Protein AF-0000000074147646 (afdb_homodimer)

Secondary structure (DSSP, 8-state):
------EEEEE-GGG-----HHHHHHHHHTTS-S-HHHHHH-TTPPPPS-EEEEETTTTEEEEE-----SS-HHHHH-TTS-EEE-TTT--EEE-TTT-----HHHHH-TT---EE-SSSSSEE---TTTTTSS-HHHHT-TT--EEEEE-/------EEEEE-GGG-----HHHHHHHHHTTS-S-HHHHHH-TTPPPPS-EEEEETTTTEEEEE-----SS-HHHHH-TTS-EEE-TTT--EEE-TTT-----HHHHH-TT---EE-SSSSSEE---TTTTTSS-HHHHT-TT--EEEEE-

Foldseek 3Di:
DPQAWAKFKDFQQVQDQQPCVLFLQQLCLPQPDVDSVCSVPPPQTWGRLKDWDADPPPSTIIIAFDGLDPDQVLCVQQPQNQWDADRNHRFTGGNLVSFPLPCSSCVVDPRSSWDQIPNGSGIGGDRCSVVPPGRRSCVPPPRNRMDMDTD/DPQAWAKFKDFAQVQDQQPCVLFLQQLCLPQPDVDSVCSVVPPQTWGRLKDWDADPPPSTIIIAFDGLDPDQVLCVQQPQNQWDADRNHRFTGGNLVSFPLPCSSCVVDPRSSWDQIPNGSGIGGDRCSVVPPGRRSCVPPPRNRMDMDTD

Nearest PDB structures (foldseek):
  8c0z-assembly1_F  TM=8.843E-01  e=2.163E-11  Aromatoleum aromaticum
  6x1o-assembly1_D  TM=8.591E-01  e=3.175E-11  Pyrococcus furiosus COM1
  2ivf-assembly1_B  TM=7.351E-01  e=1.301E-08  Aromatoleum aromaticum EbN1
  5ch7-assembly2_D  TM=7.027E-01  e=4.686E-07  Azospira oryzae PS
  3egw-assembly1_B  TM=7.237E-01  e=9.487E-06  Escherichia coli K-12

Sequence (302 aa):
MLVKTKKRIYPKEEVCIGCHLCEIYCVLAHSGTRDLIKAFKKKDRPSPRVIVEEKEGVHVTFALQCRHCDDPLCIKACITGAMHRDENTGAILCDEEKCVGCWSCILVCPYGAIRRGENKKVASKCDLCIEKGDPICVQNCPNSALELVEVMLVKTKKRIYPKEEVCIGCHLCEIYCVLAHSGTRDLIKAFKKKDRPSPRVIVEEKEGVHVTFALQCRHCDDPLCIKACITGAMHRDENTGAILCDEEKCVGCWSCILVCPYGAIRRGENKKVASKCDLCIEKGDPICVQNCPNSALELVEV

InterPro domains:
  IPR017896 4Fe-4S ferredoxin-type, iron-sulphur binding domain [PF13247] (61-149)
  IPR017896 4Fe-4S ferredoxin-type, iron-sulphur binding domain [PS51379] (90-119)
  IPR017900 4Fe-4S ferredoxin, iron-sulphur binding, conserved site [PS00198] (99-110)
  IPR050954 Electron transfer iron-sulfur cluster-binding protein [PTHR43177] (7-148)

pLDDT: mean 93.33, std 9.6, range [33.03, 98.81]

Organism: Dictyoglomus thermophilum (strain ATCC 35947 / DSM 3960 / H-6-12) (NCBI:txid309799)

Solvent-accessible surface area (backbone atoms only — not comparable to full-atom values): 16694 Å² total; per-residue (Å²): 124,87,76,46,73,26,60,32,67,46,60,38,46,89,47,34,76,62,34,47,49,40,26,53,35,34,18,23,74,63,48,86,47,91,44,63,59,60,25,58,51,36,91,82,44,49,66,49,32,36,44,68,44,71,47,84,94,63,66,44,18,35,63,45,46,45,62,51,55,93,79,46,51,32,39,74,53,30,88,67,55,19,34,40,66,40,83,72,47,49,40,41,40,70,40,68,89,49,38,78,51,80,55,50,37,40,71,54,34,92,78,63,30,45,40,78,33,81,89,42,76,24,74,35,50,38,52,60,42,69,90,69,56,70,36,54,31,42,75,62,34,91,62,58,24,39,39,82,39,80,97,123,85,78,47,72,26,58,34,66,46,59,37,44,90,47,33,77,64,34,47,51,42,25,53,36,34,17,24,72,63,47,85,47,91,44,62,58,60,24,60,52,37,91,83,43,49,65,49,34,36,43,68,45,70,46,84,94,62,66,43,18,36,63,46,45,43,62,50,56,94,79,47,51,32,39,74,52,30,89,66,55,20,34,40,66,38,82,72,46,47,40,42,40,71,41,68,89,49,38,77,50,80,56,48,36,41,74,54,34,92,76,63,31,45,39,79,32,81,88,42,76,24,74,34,50,38,50,59,41,68,90,68,56,69,37,52,32,43,75,63,34,92,62,60,25,40,38,83,40,79,98

Structure (mmCIF, N/CA/C/O backbone):
data_AF-0000000074147646-model_v1
#
loop_
_entity.id
_entity.type
_entity.pdbx_description
1 polymer 'Iron-sulfur cluster-binding protein'
#
loop_
_atom_site.group_PDB
_atom_site.id
_atom_site.type_symbol
_atom_site.label_atom_id
_atom_site.label_alt_id
_atom_site.label_comp_id
_atom_site.label_asym_id
_atom_site.label_entity_id
_atom_site.label_seq_id
_atom_site.pdbx_PDB_ins_code
_atom_site.Cartn_x
_atom_site.Cartn_y
_atom_site.Cartn_z
_atom_site.occupancy
_atom_site.B_iso_or_equiv
_atom_site.auth_seq_id
_atom_site.auth_comp_id
_atom_site.auth_asym_id
_atom_site.auth_atom_id
_atom_site.pdbx_PDB_model_num
ATOM 1 N N . MET A 1 1 ? 2.312 -29.453 -32.156 1 33.19 1 MET A N 1
ATOM 2 C CA . MET A 1 1 ? 1.532 -29.094 -30.969 1 33.19 1 MET A CA 1
ATOM 3 C C . MET A 1 1 ? 1.451 -27.578 -30.812 1 33.19 1 MET A C 1
ATOM 5 O O . MET A 1 1 ? 2.477 -26.906 -30.781 1 33.19 1 MET A O 1
ATOM 9 N N . LEU A 1 2 ? 0.546 -26.969 -31.422 1 40.66 2 LEU A N 1
ATOM 10 C CA . LEU A 1 2 ? 0.426 -25.531 -31.594 1 40.66 2 LEU A CA 1
ATOM 11 C C . LEU A 1 2 ? 0.834 -24.797 -30.328 1 40.66 2 LEU A C 1
ATOM 13 O O . LEU A 1 2 ? 0.236 -25 -29.266 1 40.66 2 LEU A O 1
ATOM 17 N N . VAL A 1 3 ? 2.043 -24.75 -30 1 48.47 3 VAL A N 1
ATOM 18 C CA . VAL A 1 3 ? 2.697 -24.203 -28.812 1 48.47 3 VAL A CA 1
ATOM 19 C C . VAL A 1 3 ? 2.039 -22.891 -28.422 1 48.47 3 VAL A C 1
ATOM 21 O O . VAL A 1 3 ? 2.1 -21.906 -29.156 1 48.47 3 VAL A O 1
ATOM 24 N N . LYS A 1 4 ? 0.729 -22.875 -27.703 1 60.62 4 LYS A N 1
ATOM 25 C CA . LYS A 1 4 ? -0.097 -21.75 -27.25 1 60.62 4 LYS A CA 1
ATOM 26 C C . LYS A 1 4 ? 0.756 -20.672 -26.609 1 60.62 4 LYS A C 1
ATOM 28 O O . LYS A 1 4 ? 1.853 -20.938 -26.109 1 60.62 4 LYS A O 1
ATOM 33 N N . THR A 1 5 ? 0.673 -19.469 -27 1 79.25 5 THR A N 1
ATOM 34 C CA . THR A 1 5 ? 1.399 -18.234 -26.734 1 79.25 5 THR A CA 1
ATOM 35 C C . THR A 1 5 ? 1.599 -18.047 -25.234 1 79.25 5 THR A C 1
ATOM 37 O O . THR A 1 5 ? 0.63 -18.031 -24.469 1 79.25 5 THR A O 1
ATOM 40 N N . LYS A 1 6 ? 2.918 -18.281 -24.75 1 89.88 6 LYS A N 1
ATOM 41 C CA . LYS A 1 6 ? 3.318 -18.062 -23.359 1 89.88 6 LYS A CA 1
ATOM 42 C C . LYS A 1 6 ? 3.227 -16.578 -23 1 89.88 6 LYS A C 1
ATOM 44 O O . LYS A 1 6 ? 3.578 -15.711 -23.797 1 89.88 6 LYS A O 1
ATOM 49 N N . LYS A 1 7 ? 2.619 -16.359 -21.828 1 94.06 7 LYS A N 1
ATOM 50 C CA . LYS A 1 7 ? 2.473 -14.984 -21.359 1 94.06 7 LYS A CA 1
ATOM 51 C C . LYS A 1 7 ? 3.252 -14.758 -20.062 1 94.06 7 LYS A C 1
ATOM 53 O O . LYS A 1 7 ? 3.514 -15.711 -19.328 1 94.06 7 LYS A O 1
ATOM 58 N N . ARG A 1 8 ? 3.682 -13.531 -19.906 1 95.81 8 ARG A N 1
ATOM 59 C CA . ARG A 1 8 ? 4.359 -13.086 -18.688 1 95.81 8 ARG A CA 1
ATOM 60 C C . ARG A 1 8 ? 3.9 -11.688 -18.281 1 95.81 8 ARG A C 1
ATOM 62 O O . ARG A 1 8 ? 3.484 -10.898 -19.141 1 95.81 8 ARG A O 1
ATOM 69 N N . ILE A 1 9 ? 3.875 -11.516 -16.969 1 97.62 9 ILE A N 1
ATOM 70 C CA . ILE A 1 9 ? 3.609 -10.164 -16.484 1 97.62 9 ILE A CA 1
ATOM 71 C C . ILE A 1 9 ? 4.918 -9.383 -16.391 1 97.62 9 ILE A C 1
ATOM 73 O O . ILE A 1 9 ? 5.867 -9.836 -15.734 1 97.62 9 ILE A O 1
ATOM 77 N N . TYR A 1 10 ? 4.938 -8.312 -17.031 1 97.56 10 TYR A N 1
ATOM 78 C CA . TYR A 1 10 ? 6.094 -7.422 -16.969 1 97.56 10 TYR A CA 1
ATOM 79 C C . TYR A 1 10 ? 5.824 -6.246 -16.031 1 97.56 10 TYR A C 1
ATOM 81 O O . TYR A 1 10 ? 4.887 -5.477 -16.25 1 97.56 10 TYR A O 1
ATOM 89 N N . PRO A 1 11 ? 6.609 -6.125 -14.961 1 97.88 11 PRO A N 1
ATOM 90 C CA . PRO A 1 11 ? 6.473 -4.961 -14.078 1 97.88 11 PRO A CA 1
ATOM 91 C C . PRO A 1 11 ? 7.16 -3.717 -14.633 1 97.88 11 PRO A C 1
ATOM 93 O O . PRO A 1 11 ? 8.312 -3.789 -15.07 1 97.88 11 PRO A O 1
ATOM 96 N N . LYS A 1 12 ? 6.461 -2.643 -14.68 1 97.81 12 LYS A N 1
ATOM 97 C CA . LYS A 1 12 ? 7.004 -1.344 -15.07 1 97.81 12 LYS A CA 1
ATOM 98 C C . LYS A 1 12 ? 7.336 -0.498 -13.844 1 97.81 12 LYS A C 1
ATOM 100 O O . LYS A 1 12 ? 6.477 0.214 -13.32 1 97.81 12 LYS A O 1
ATOM 105 N N . GLU A 1 13 ? 8.578 -0.588 -13.477 1 96.06 13 GLU A N 1
ATOM 106 C CA . GLU A 1 13 ? 9 0.094 -12.25 1 96.06 13 GLU A CA 1
ATOM 107 C C . GLU A 1 13 ? 8.867 1.608 -12.391 1 96.06 13 GLU A C 1
ATOM 109 O O . GLU A 1 13 ? 8.641 2.311 -11.406 1 96.06 13 GLU A O 1
ATOM 114 N N . GLU A 1 14 ? 8.922 2.139 -13.602 1 95.69 14 GLU A N 1
ATOM 115 C CA . GLU A 1 14 ? 8.938 3.58 -13.836 1 95.69 14 GLU A CA 1
ATOM 116 C C . GLU A 1 14 ? 7.602 4.215 -13.461 1 95.69 14 GLU A C 1
ATOM 118 O O . GLU A 1 14 ? 7.535 5.414 -13.18 1 95.69 14 GLU A O 1
ATOM 123 N N . VAL A 1 15 ? 6.551 3.418 -13.477 1 96.94 15 VAL A N 1
ATOM 124 C CA . VAL A 1 15 ? 5.246 4.004 -13.188 1 96.94 15 VAL A CA 1
ATOM 125 C C . VAL A 1 15 ? 4.648 3.352 -11.945 1 96.94 15 VAL A C 1
ATOM 127 O O . VAL A 1 15 ? 3.521 3.664 -11.555 1 96.94 15 VAL A O 1
ATOM 130 N N . CYS A 1 16 ? 5.355 2.465 -11.273 1 97.19 16 CYS A N 1
ATOM 131 C CA . CYS A 1 16 ? 4.902 1.853 -10.031 1 97.19 16 CYS A CA 1
ATOM 132 C C . CYS A 1 16 ? 5.051 2.816 -8.859 1 97.19 16 CYS A C 1
ATOM 134 O O . CYS A 1 16 ? 6.125 3.387 -8.656 1 97.19 16 CYS A O 1
ATOM 136 N N . ILE A 1 17 ? 3.943 2.928 -8.094 1 95.12 17 ILE A N 1
ATOM 137 C CA . ILE A 1 17 ? 4.016 3.857 -6.969 1 95.12 17 ILE A CA 1
ATOM 138 C C . ILE A 1 17 ? 3.904 3.088 -5.656 1 95.12 17 ILE A C 1
ATOM 140 O O . ILE A 1 17 ? 3.576 3.666 -4.617 1 95.12 17 ILE A O 1
ATOM 144 N N . GLY A 1 18 ? 3.996 1.868 -5.676 1 95.19 18 GLY A N 1
ATOM 145 C CA . GLY A 1 18 ? 4.105 1.053 -4.477 1 95.19 18 GLY A CA 1
ATOM 146 C C . GLY A 1 18 ? 2.85 1.066 -3.629 1 95.19 18 GLY A C 1
ATOM 147 O O . GLY A 1 18 ? 2.922 1.009 -2.4 1 95.19 18 GLY A O 1
ATOM 148 N N . CYS A 1 19 ? 1.679 1.068 -4.211 1 95.5 19 CYS A N 1
ATOM 149 C CA . CYS A 1 19 ? 0.437 1.227 -3.461 1 95.5 19 CYS A CA 1
ATOM 150 C C . CYS A 1 19 ? -0.068 -0.117 -2.951 1 95.5 19 CYS A C 1
ATOM 152 O O . CYS A 1 19 ? -1.022 -0.172 -2.174 1 95.5 19 CYS A O 1
ATOM 154 N N . HIS A 1 20 ? 0.404 -1.233 -3.434 1 96.56 20 HIS A N 1
ATOM 155 C CA . HIS A 1 20 ? 0.143 -2.578 -2.93 1 96.56 20 HIS A CA 1
ATOM 156 C C . HIS A 1 20 ? -1.232 -3.072 -3.365 1 96.56 20 HIS A C 1
ATOM 158 O O . HIS A 1 20 ? -1.676 -4.141 -2.938 1 96.56 20 HIS A O 1
ATOM 164 N N . LEU A 1 21 ? -1.883 -2.338 -4.219 1 97.19 21 LEU A N 1
ATOM 165 C CA . LEU A 1 21 ? -3.188 -2.785 -4.695 1 97.19 21 LEU A CA 1
ATOM 166 C C . LEU A 1 21 ? -3.062 -4.094 -5.473 1 97.19 21 LEU A C 1
ATOM 168 O O . LEU A 1 21 ? -3.953 -4.941 -5.41 1 97.19 21 LEU A O 1
ATOM 172 N N . CYS A 1 22 ? -1.974 -4.199 -6.129 1 98.06 22 CYS A N 1
ATOM 173 C CA . CYS A 1 22 ? -1.787 -5.441 -6.875 1 98.06 22 CYS A CA 1
ATOM 174 C C . CYS A 1 22 ? -1.828 -6.648 -5.945 1 98.06 22 CYS A C 1
ATOM 176 O O . CYS A 1 22 ? -2.359 -7.699 -6.309 1 98.06 22 CYS A O 1
ATOM 178 N N . GLU A 1 23 ? -1.284 -6.543 -4.773 1 97.25 23 GLU A N 1
ATOM 179 C CA . GLU A 1 23 ? -1.351 -7.613 -3.783 1 97.25 23 GLU A CA 1
ATOM 180 C C . GLU A 1 23 ? -2.789 -7.871 -3.346 1 97.25 23 GLU A C 1
ATOM 182 O O . GLU A 1 23 ? -3.215 -9.023 -3.236 1 97.25 23 GLU A O 1
ATOM 187 N N . ILE A 1 24 ? -3.479 -6.824 -3.143 1 96.75 24 ILE A N 1
ATOM 188 C CA . ILE A 1 24 ? -4.848 -6.914 -2.65 1 96.75 24 ILE A CA 1
ATOM 189 C C . ILE A 1 24 ? -5.734 -7.559 -3.711 1 96.75 24 ILE A C 1
ATOM 191 O O . ILE A 1 24 ? -6.531 -8.453 -3.404 1 96.75 24 ILE A O 1
ATOM 195 N N . TYR A 1 25 ? -5.555 -7.184 -4.93 1 97.38 25 TYR A N 1
ATOM 196 C CA . TYR A 1 25 ? -6.355 -7.75 -6.008 1 97.38 25 TYR A CA 1
ATOM 197 C C . TYR A 1 25 ? -5.98 -9.203 -6.266 1 97.38 25 TYR A C 1
ATOM 199 O O . TYR A 1 25 ? -6.82 -10.008 -6.68 1 97.38 25 TYR A O 1
ATOM 207 N N . CYS A 1 26 ? -4.734 -9.516 -6 1 97.25 26 CYS A N 1
ATOM 208 C CA . CYS A 1 26 ? -4.344 -10.914 -6.086 1 97.25 26 CYS A CA 1
ATOM 209 C C . CYS A 1 26 ? -5.07 -11.75 -5.043 1 97.25 26 CYS A C 1
ATOM 211 O O . CYS A 1 26 ? -5.555 -12.844 -5.344 1 97.25 26 CYS A O 1
ATOM 213 N N . VAL A 1 27 ? -5.129 -11.242 -3.852 1 95.5 27 VAL A N 1
ATOM 214 C CA . VAL A 1 27 ? -5.895 -11.898 -2.797 1 95.5 27 VAL A CA 1
ATOM 215 C C . VAL A 1 27 ? -7.348 -12.062 -3.238 1 95.5 27 VAL A C 1
ATOM 217 O O . VAL A 1 27 ? -7.922 -13.148 -3.105 1 95.5 27 VAL A O 1
ATOM 220 N N . LEU A 1 28 ? -7.93 -11.055 -3.801 1 96.56 28 LEU A N 1
ATOM 221 C CA . LEU A 1 28 ? -9.305 -11.109 -4.289 1 96.56 28 LEU A CA 1
ATOM 222 C C . LEU A 1 28 ? -9.477 -12.219 -5.32 1 96.56 28 LEU A C 1
ATOM 224 O O . LEU A 1 28 ? -10.406 -13.023 -5.223 1 96.56 28 LEU A O 1
ATOM 228 N N . ALA A 1 29 ? -8.555 -12.258 -6.238 1 96.81 29 ALA A N 1
ATOM 229 C CA . ALA A 1 29 ? -8.641 -13.203 -7.348 1 96.81 29 ALA A CA 1
ATOM 230 C C . ALA A 1 29 ? -8.688 -14.648 -6.84 1 96.81 29 ALA A C 1
ATOM 232 O O . ALA A 1 29 ? -9.266 -15.523 -7.492 1 96.81 29 ALA A O 1
ATOM 233 N N . HIS A 1 30 ? -8.156 -14.852 -5.629 1 94.88 30 HIS A N 1
ATOM 234 C CA . HIS A 1 30 ? -8.008 -16.234 -5.156 1 94.88 30 HIS A CA 1
ATOM 235 C C . HIS A 1 30 ? -8.828 -16.469 -3.896 1 94.88 30 HIS A C 1
ATOM 237 O O . HIS A 1 30 ? -8.641 -17.484 -3.213 1 94.88 30 HIS A O 1
ATOM 243 N N . SER A 1 31 ? -9.695 -15.609 -3.523 1 93.69 31 SER A N 1
ATOM 244 C CA . SER A 1 31 ? -10.453 -15.695 -2.275 1 93.69 31 SER A CA 1
ATOM 245 C C . SER A 1 31 ? -11.828 -16.312 -2.5 1 93.69 31 SER A C 1
ATOM 247 O O . SER A 1 31 ? -12.484 -16.75 -1.548 1 93.69 31 SER A O 1
ATOM 249 N N . GLY A 1 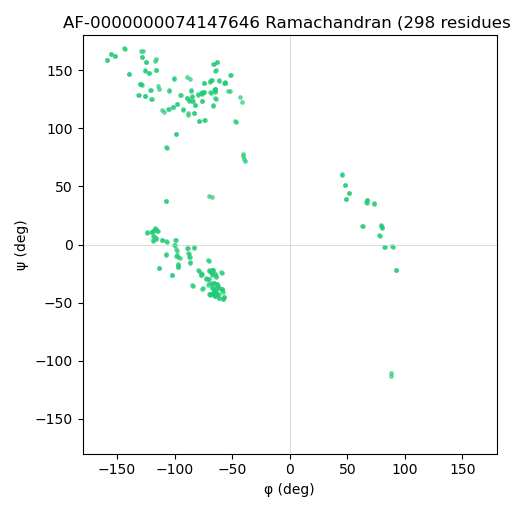32 ? -12.383 -16.344 -3.734 1 92.12 32 GLY A N 1
ATOM 250 C CA . GLY A 1 32 ? -13.703 -16.891 -4.016 1 92.12 32 GLY A CA 1
ATOM 251 C C . GLY A 1 32 ? -14.82 -15.875 -3.881 1 92.12 32 GLY A C 1
ATOM 252 O O . GLY A 1 32 ? -15.992 -16.203 -4.059 1 92.12 32 GLY A O 1
ATOM 253 N N . THR A 1 33 ? -14.484 -14.633 -3.506 1 94.06 33 THR A N 1
ATOM 254 C CA . THR A 1 33 ? -15.469 -13.562 -3.434 1 94.06 33 THR A CA 1
ATOM 255 C C . THR A 1 33 ? -15.133 -12.445 -4.418 1 94.06 33 THR A C 1
ATOM 257 O O . THR A 1 33 ? -14.008 -12.383 -4.926 1 94.06 33 THR A O 1
ATOM 260 N N . ARG A 1 34 ? -16.188 -11.672 -4.746 1 93.06 34 ARG A N 1
ATOM 261 C CA . ARG A 1 34 ? -15.969 -10.516 -5.609 1 93.06 34 ARG A CA 1
ATOM 262 C C . ARG A 1 34 ? -15.891 -9.227 -4.797 1 93.06 34 ARG A C 1
ATOM 264 O O . ARG A 1 34 ? -15.641 -8.156 -5.344 1 93.06 34 ARG A O 1
ATOM 271 N N . ASP A 1 35 ? -16.031 -9.383 -3.512 1 94.94 35 ASP A N 1
ATOM 272 C CA . ASP A 1 35 ? -15.992 -8.25 -2.6 1 94.94 35 ASP A CA 1
ATOM 273 C C . ASP A 1 35 ? -14.578 -8.016 -2.068 1 94.94 35 ASP A C 1
ATOM 275 O O . ASP A 1 35 ? -14.047 -8.844 -1.325 1 94.94 35 ASP A O 1
ATOM 279 N N . LEU A 1 36 ? -14.039 -6.891 -2.416 1 94.94 36 LEU A N 1
ATOM 280 C CA . LEU A 1 36 ? -12.656 -6.578 -2.086 1 94.94 36 LEU A CA 1
ATOM 281 C C . LEU A 1 36 ? -12.453 -6.555 -0.575 1 94.94 36 LEU A C 1
ATOM 283 O O . LEU A 1 36 ? -11.477 -7.125 -0.069 1 94.94 36 LEU A O 1
ATOM 287 N N . ILE A 1 37 ? -13.32 -5.918 0.187 1 94.94 37 ILE A N 1
ATOM 288 C CA . ILE A 1 37 ? -13.211 -5.781 1.635 1 94.94 37 ILE A CA 1
ATOM 289 C C . ILE A 1 37 ? -13.336 -7.156 2.291 1 94.94 37 ILE A C 1
ATOM 291 O O . ILE A 1 37 ? -12.523 -7.52 3.146 1 94.94 37 ILE A O 1
ATOM 295 N N . LYS A 1 38 ? -14.305 -7.949 1.822 1 94.44 38 LYS A N 1
ATOM 296 C CA . LYS A 1 38 ? -14.492 -9.289 2.365 1 94.44 38 LYS A CA 1
ATOM 297 C C . LYS A 1 38 ? -13.281 -10.172 2.084 1 94.44 38 LYS A C 1
ATOM 299 O O . LYS A 1 38 ? -12.844 -10.938 2.949 1 94.44 38 LYS A O 1
ATOM 304 N N . ALA A 1 39 ? -12.781 -10.031 0.879 1 94.62 39 ALA A N 1
ATOM 305 C CA . ALA A 1 39 ? -11.609 -10.828 0.508 1 94.62 39 ALA A CA 1
ATOM 306 C C . ALA A 1 39 ? -10.414 -10.492 1.401 1 94.62 39 ALA A C 1
ATOM 308 O O . ALA A 1 39 ? -9.742 -11.391 1.912 1 94.62 39 ALA A O 1
ATOM 309 N N . PHE A 1 40 ? -10.219 -9.234 1.661 1 92.25 40 PHE A N 1
ATOM 310 C CA . PHE A 1 40 ? -9.031 -8.789 2.385 1 92.25 40 PHE A CA 1
ATOM 311 C C . PHE A 1 40 ? -9.164 -9.094 3.875 1 92.25 40 PHE A C 1
ATOM 313 O O . PHE A 1 40 ? -8.188 -9.469 4.527 1 92.25 40 PHE A O 1
ATOM 320 N N . LYS A 1 41 ? -10.25 -8.953 4.367 1 91.62 41 LYS A N 1
ATOM 321 C CA . LYS A 1 41 ? -10.422 -9.039 5.816 1 91.62 41 LYS A CA 1
ATOM 322 C C . LYS A 1 41 ? -10.688 -10.477 6.254 1 91.62 41 LYS A C 1
ATOM 324 O O . LYS A 1 41 ? -10.695 -10.773 7.449 1 91.62 41 LYS A O 1
ATOM 329 N N . LYS A 1 42 ? -10.773 -11.344 5.332 1 89.56 42 LYS A N 1
ATOM 330 C CA . LYS A 1 42 ? -11.039 -12.742 5.66 1 89.56 42 LYS A CA 1
ATOM 331 C C . LYS A 1 42 ? -9.875 -13.352 6.445 1 89.56 42 LYS A C 1
ATOM 333 O O . LYS A 1 42 ? -8.711 -13.164 6.086 1 89.56 42 LYS A O 1
ATOM 338 N N . LYS A 1 43 ? -10.172 -14.07 7.559 1 86 43 LYS A N 1
ATOM 339 C CA . LYS A 1 43 ? -9.172 -14.656 8.445 1 86 43 LYS A CA 1
ATOM 340 C C . LYS A 1 43 ? -8.266 -15.617 7.68 1 86 43 LYS A C 1
ATOM 342 O O . LYS A 1 43 ? -7.039 -15.578 7.84 1 86 43 LYS A O 1
ATOM 347 N N . ASP A 1 44 ? -8.805 -16.406 6.785 1 87.06 44 ASP A N 1
ATOM 348 C CA . ASP A 1 44 ? -8.031 -17.391 6.047 1 87.06 44 ASP A CA 1
ATOM 349 C C . ASP A 1 44 ? -7.832 -16.969 4.594 1 87.06 44 ASP A C 1
ATOM 351 O O . ASP A 1 44 ? -7.855 -17.797 3.688 1 87.06 44 ASP A O 1
ATOM 355 N N . ARG A 1 45 ? -7.645 -15.633 4.434 1 88.94 45 ARG A N 1
ATOM 356 C CA . ARG A 1 45 ? -7.484 -15.188 3.051 1 88.94 45 ARG A CA 1
ATOM 357 C C . ARG A 1 45 ? -6.219 -15.766 2.43 1 88.94 45 ARG A C 1
ATOM 359 O O . ARG A 1 45 ? -5.246 -16.047 3.135 1 88.94 45 ARG A O 1
ATOM 366 N N . PRO A 1 46 ? -6.293 -15.953 1.165 1 90.38 46 PRO A N 1
ATOM 367 C CA . PRO A 1 46 ? -5.086 -16.453 0.506 1 90.38 46 PRO A CA 1
ATOM 368 C C . PRO A 1 46 ? -3.939 -15.445 0.532 1 90.38 46 PRO A C 1
ATOM 370 O O . PRO A 1 46 ? -4.176 -14.242 0.653 1 90.38 46 PRO A O 1
ATOM 373 N N . SER A 1 47 ? -2.779 -15.945 0.441 1 90.81 47 SER A N 1
ATOM 374 C CA . SER A 1 47 ? -1.613 -15.078 0.317 1 90.81 47 SER A CA 1
ATOM 375 C C . SER A 1 47 ? -1.512 -14.484 -1.085 1 90.81 47 SER A C 1
ATOM 377 O O . SER A 1 47 ? -1.78 -15.172 -2.074 1 90.81 47 SER A O 1
ATOM 379 N N . PRO A 1 48 ? -1.146 -13.203 -1.075 1 94.75 48 PRO A N 1
ATOM 380 C CA . PRO A 1 48 ? -0.894 -12.656 -2.408 1 94.75 48 PRO A CA 1
ATOM 381 C C . PRO A 1 48 ? 0.248 -13.367 -3.133 1 94.75 48 PRO A C 1
ATOM 383 O O . PRO A 1 48 ? 1.238 -13.75 -2.506 1 94.75 48 PRO A O 1
ATOM 386 N N . ARG A 1 49 ? 0.077 -13.539 -4.344 1 96.94 49 ARG A N 1
ATOM 387 C CA . ARG A 1 49 ? 1.067 -14.211 -5.176 1 96.94 49 ARG A CA 1
ATOM 388 C C . ARG A 1 49 ? 1.909 -13.203 -5.949 1 96.94 49 ARG A C 1
ATOM 390 O O . ARG A 1 49 ? 2.691 -13.578 -6.824 1 96.94 49 ARG A O 1
ATOM 397 N N . VAL A 1 50 ? 1.694 -11.938 -5.707 1 98.06 50 VAL A N 1
ATOM 398 C CA . VAL A 1 50 ? 2.494 -10.789 -6.129 1 98.06 50 VAL A CA 1
ATOM 399 C C . VAL A 1 50 ? 2.812 -9.906 -4.926 1 98.06 50 VAL A C 1
ATOM 401 O O . VAL A 1 50 ? 1.955 -9.688 -4.066 1 98.06 50 VAL A O 1
ATOM 404 N N . ILE A 1 51 ? 4.059 -9.438 -4.863 1 97 51 ILE A N 1
ATOM 405 C CA . ILE A 1 51 ? 4.48 -8.602 -3.746 1 97 51 ILE A CA 1
ATOM 406 C C . ILE A 1 51 ? 5.168 -7.34 -4.273 1 97 51 ILE A C 1
ATOM 408 O O . ILE A 1 51 ? 5.938 -7.406 -5.234 1 97 51 ILE A O 1
ATOM 412 N N . VAL A 1 52 ? 4.832 -6.25 -3.631 1 97.31 52 VAL A N 1
ATOM 413 C CA . VAL A 1 52 ? 5.508 -5.008 -3.99 1 97.31 52 VAL A CA 1
ATOM 414 C C . VAL A 1 52 ? 6.832 -4.898 -3.232 1 97.31 52 VAL A C 1
ATOM 416 O O . VAL A 1 52 ? 6.863 -5.023 -2.006 1 97.31 52 VAL A O 1
ATOM 419 N N . GLU A 1 53 ? 7.852 -4.75 -3.992 1 96.25 53 GLU A N 1
ATOM 420 C CA . GLU A 1 53 ? 9.18 -4.527 -3.438 1 96.25 53 GLU A CA 1
ATOM 421 C C . GLU A 1 53 ? 9.57 -3.053 -3.496 1 96.25 53 GLU A C 1
ATOM 423 O O . GLU A 1 53 ? 9.148 -2.332 -4.406 1 96.25 53 GLU A O 1
ATOM 428 N N . GLU A 1 54 ? 10.234 -2.688 -2.465 1 92.62 54 GLU A N 1
ATOM 429 C CA . GLU A 1 54 ? 10.742 -1.318 -2.404 1 92.62 54 GLU A CA 1
ATOM 430 C C . GLU A 1 54 ? 12.242 -1.296 -2.137 1 92.62 54 GLU A C 1
ATOM 432 O O . GLU A 1 54 ? 12.742 -2.053 -1.303 1 92.62 54 GLU A O 1
ATOM 437 N N . LYS A 1 55 ? 12.883 -0.571 -3.006 1 87.12 55 LYS A N 1
ATOM 438 C CA . LYS A 1 55 ? 14.305 -0.343 -2.752 1 87.12 55 LYS A CA 1
ATOM 439 C C . LYS A 1 55 ? 14.516 0.893 -1.884 1 87.12 55 LYS A C 1
ATOM 441 O O . LYS A 1 55 ? 14.195 2.01 -2.297 1 87.12 55 LYS A O 1
ATOM 446 N N . GLU A 1 56 ? 15.008 0.635 -0.631 1 72.12 56 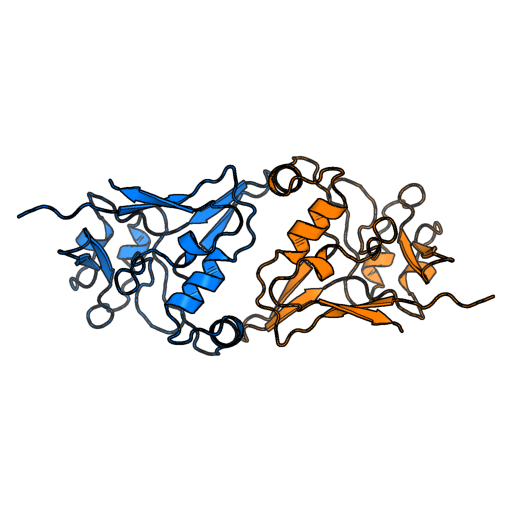GLU A N 1
ATOM 447 C CA . GLU A 1 56 ? 15.211 1.686 0.363 1 72.12 56 GLU A CA 1
ATOM 448 C C . GLU A 1 56 ? 16.125 2.783 -0.17 1 72.12 56 GLU A C 1
ATOM 450 O O . GLU A 1 56 ? 17.109 2.498 -0.847 1 72.12 56 GLU A O 1
ATOM 455 N N . GLY A 1 57 ? 15.859 3.963 0.063 1 71.06 57 GLY A N 1
ATOM 456 C CA . GLY A 1 57 ? 16.734 5.09 -0.221 1 71.06 57 GLY A CA 1
ATOM 457 C C . GLY A 1 57 ? 16.484 5.711 -1.582 1 71.06 57 GLY A C 1
ATOM 458 O O . GLY A 1 57 ? 16.875 6.855 -1.828 1 71.06 57 GLY A O 1
ATOM 459 N N . VAL A 1 58 ? 15.867 4.973 -2.539 1 79.25 58 VAL A N 1
ATOM 460 C CA . VAL A 1 58 ? 15.742 5.551 -3.873 1 79.25 58 VAL A CA 1
ATOM 461 C C . VAL A 1 58 ? 14.273 5.578 -4.293 1 79.25 58 VAL A C 1
ATOM 463 O O . VAL A 1 58 ? 13.945 6.059 -5.379 1 79.25 58 VAL A O 1
ATOM 466 N N . HIS A 1 59 ? 13.328 5.355 -3.561 1 84.88 59 HIS A N 1
ATOM 467 C CA . HIS A 1 59 ? 11.898 5.359 -3.852 1 84.88 59 HIS A CA 1
ATOM 468 C C . HIS A 1 59 ? 11.586 4.555 -5.109 1 84.88 59 HIS A C 1
ATOM 470 O O . HIS A 1 59 ? 10.859 5.023 -5.988 1 84.88 59 HIS A O 1
ATOM 476 N N . VAL A 1 60 ? 12.242 3.439 -5.328 1 92.25 60 VAL A N 1
ATOM 477 C CA . VAL A 1 60 ? 11.961 2.496 -6.406 1 92.25 60 VAL A CA 1
ATOM 478 C C . VAL A 1 60 ? 11.102 1.346 -5.875 1 92.25 60 VAL A C 1
ATOM 480 O O . VAL A 1 60 ? 11.445 0.727 -4.863 1 92.25 60 VAL A O 1
ATOM 483 N N . THR A 1 61 ? 9.969 1.231 -6.496 1 96 61 THR A N 1
ATOM 484 C CA . THR A 1 61 ? 9.055 0.143 -6.16 1 96 61 THR A CA 1
ATOM 485 C C . THR A 1 61 ? 8.68 -0.654 -7.406 1 96 61 THR A C 1
ATOM 487 O O . THR A 1 61 ? 8.742 -0.135 -8.523 1 96 61 THR A O 1
ATOM 490 N N . PHE A 1 62 ? 8.43 -1.868 -7.219 1 96.88 62 PHE A N 1
ATOM 491 C CA . PHE A 1 62 ? 7.934 -2.707 -8.305 1 96.88 62 PHE A CA 1
ATOM 492 C C . PHE A 1 62 ? 7.223 -3.938 -7.754 1 96.88 62 PHE A C 1
ATOM 494 O O . PHE A 1 62 ? 7.449 -4.332 -6.609 1 96.88 62 PHE A O 1
ATOM 501 N N . ALA A 1 63 ? 6.395 -4.5 -8.578 1 97.94 63 ALA A N 1
ATOM 502 C CA . ALA A 1 63 ? 5.684 -5.727 -8.234 1 97.94 63 ALA A CA 1
ATOM 503 C C . ALA A 1 63 ? 6.488 -6.961 -8.625 1 97.94 63 ALA A C 1
ATOM 505 O O . ALA A 1 63 ? 6.914 -7.086 -9.781 1 97.94 63 ALA A O 1
ATOM 506 N N . LEU A 1 64 ? 6.695 -7.82 -7.668 1 97.81 64 LEU A N 1
ATOM 507 C CA . LEU A 1 64 ? 7.449 -9.055 -7.875 1 97.81 64 LEU A CA 1
ATOM 508 C C . LEU A 1 64 ? 6.516 -10.258 -7.93 1 97.81 64 LEU A C 1
ATOM 510 O O . LEU A 1 64 ? 5.766 -10.508 -6.984 1 97.81 64 LEU A O 1
ATOM 514 N N . GLN A 1 65 ? 6.488 -10.906 -9.039 1 97.88 65 GLN A N 1
ATOM 515 C CA . GLN A 1 65 ? 5.738 -12.148 -9.211 1 97.88 65 GLN A CA 1
ATOM 516 C C . GLN A 1 65 ? 6.484 -13.117 -10.125 1 97.88 65 GLN A C 1
ATOM 518 O O . GLN A 1 65 ? 7.504 -12.758 -10.719 1 97.88 65 GLN A O 1
ATOM 523 N N . CYS A 1 66 ? 6.047 -14.336 -10.188 1 98.38 66 CYS A N 1
ATOM 524 C CA . CYS A 1 66 ? 6.637 -15.391 -11.016 1 98.38 66 CYS A CA 1
ATOM 525 C C . CYS A 1 66 ? 6.785 -14.93 -12.461 1 98.38 66 CYS A C 1
ATOM 527 O O . CYS A 1 66 ? 5.914 -14.234 -12.984 1 98.38 66 CYS A O 1
ATOM 529 N N . ARG A 1 67 ? 7.871 -15.43 -13.102 1 97.31 67 ARG A N 1
ATOM 530 C CA . ARG A 1 67 ? 8.133 -15.031 -14.484 1 97.31 67 ARG A CA 1
ATOM 531 C C . ARG A 1 67 ? 7.832 -16.172 -15.453 1 97.31 67 ARG A C 1
ATOM 533 O O . ARG A 1 67 ? 8.094 -16.047 -16.656 1 97.31 67 ARG A O 1
ATOM 540 N N . HIS A 1 68 ? 7.367 -17.203 -14.891 1 97.75 68 HIS A N 1
ATOM 541 C CA . HIS A 1 68 ? 7.012 -18.328 -15.734 1 97.75 68 HIS A CA 1
ATOM 542 C C . HIS A 1 68 ? 8.102 -18.625 -16.766 1 97.75 68 HIS A C 1
ATOM 544 O O . HIS A 1 68 ? 7.82 -18.734 -17.953 1 97.75 68 HIS A O 1
ATOM 550 N N . CYS A 1 69 ? 9.242 -18.906 -16.281 1 96.94 69 CYS A N 1
ATOM 551 C CA . CYS A 1 69 ? 10.477 -18.969 -17.062 1 96.94 69 CYS A CA 1
ATOM 552 C C . CYS A 1 69 ? 10.391 -20.078 -18.109 1 96.94 69 CYS A C 1
ATOM 554 O O . CYS A 1 69 ? 9.641 -21.031 -17.953 1 96.94 69 CYS A O 1
ATOM 556 N N . ASP A 1 70 ? 11.242 -19.875 -19.156 1 95.94 70 ASP A N 1
ATOM 557 C CA . ASP A 1 70 ? 11.367 -20.906 -20.188 1 95.94 70 ASP A CA 1
ATOM 558 C C . ASP A 1 70 ? 12.078 -22.156 -19.641 1 95.94 70 ASP A C 1
ATOM 560 O O . ASP A 1 70 ? 11.68 -23.281 -19.922 1 95.94 70 ASP A O 1
ATOM 564 N N . ASP A 1 71 ? 13.094 -21.922 -18.922 1 96.75 71 ASP A N 1
ATOM 565 C CA . ASP A 1 71 ? 13.812 -22.984 -18.219 1 96.75 71 ASP A CA 1
ATOM 566 C C . ASP A 1 71 ? 13.531 -22.938 -16.719 1 96.75 71 ASP A C 1
ATOM 568 O O . ASP A 1 71 ? 14.328 -22.406 -15.938 1 96.75 71 ASP A O 1
ATOM 572 N N . PRO A 1 72 ? 12.43 -23.516 -16.281 1 98 72 PRO A N 1
ATOM 573 C CA . PRO A 1 72 ? 11.977 -23.375 -14.898 1 98 72 PRO A CA 1
ATOM 574 C C . PRO A 1 72 ? 12.742 -24.281 -13.938 1 98 72 PRO A C 1
ATOM 576 O O . PRO A 1 72 ? 12.469 -25.469 -13.867 1 98 72 PRO A O 1
ATOM 579 N N . LEU A 1 73 ? 13.594 -23.703 -13.172 1 98.69 73 LEU A N 1
ATOM 580 C CA . LEU A 1 73 ? 14.352 -24.453 -12.172 1 98.69 73 LEU A CA 1
ATOM 581 C C . LEU A 1 73 ? 13.43 -25.047 -11.117 1 98.69 73 LEU A C 1
ATOM 583 O O . LEU A 1 73 ? 13.711 -26.109 -10.562 1 98.69 73 LEU A O 1
ATOM 587 N N . CYS A 1 74 ? 12.336 -24.391 -10.938 1 98.81 74 CYS A N 1
ATOM 588 C CA . CYS A 1 74 ? 11.398 -24.844 -9.914 1 98.81 74 CYS A CA 1
ATOM 589 C C . CYS A 1 74 ? 10.781 -26.188 -10.312 1 98.81 74 CYS A C 1
ATOM 591 O O . CYS A 1 74 ? 10.5 -27.016 -9.453 1 98.81 74 CYS A O 1
ATOM 593 N N . ILE A 1 75 ? 10.508 -26.359 -11.562 1 98.69 75 ILE A N 1
ATOM 594 C CA . ILE A 1 75 ? 9.984 -27.641 -12.031 1 98.69 75 ILE A CA 1
ATOM 595 C C . ILE A 1 75 ? 11.062 -28.719 -11.875 1 98.69 75 ILE A C 1
ATOM 597 O O . ILE A 1 75 ? 10.781 -29.812 -11.391 1 98.69 75 ILE A O 1
ATOM 601 N N . LYS A 1 76 ? 12.281 -28.391 -12.195 1 98.62 76 LYS A N 1
ATOM 602 C CA . LYS A 1 76 ? 13.383 -29.344 -12.141 1 98.62 76 LYS A CA 1
ATOM 603 C C . LYS A 1 76 ? 13.664 -29.781 -10.703 1 98.62 76 LYS A C 1
ATOM 605 O O . LYS A 1 76 ? 14.016 -30.938 -10.453 1 98.62 76 LYS A O 1
ATOM 610 N N . ALA A 1 77 ? 13.445 -28.859 -9.844 1 98.69 77 ALA A N 1
ATOM 611 C CA . ALA A 1 77 ? 13.797 -29.125 -8.445 1 98.69 77 ALA A CA 1
ATOM 612 C C . ALA A 1 77 ? 12.648 -29.781 -7.699 1 98.69 77 ALA A C 1
ATOM 614 O O . ALA A 1 77 ? 12.812 -30.219 -6.555 1 98.69 77 ALA A O 1
ATOM 615 N N . CYS A 1 78 ? 11.508 -29.891 -8.312 1 98.69 78 CYS A N 1
ATOM 616 C CA . CYS A 1 78 ? 10.336 -30.391 -7.617 1 98.69 78 CYS A CA 1
ATOM 617 C C . CYS A 1 78 ? 10.32 -31.922 -7.609 1 98.69 78 CYS A C 1
ATOM 619 O O . CYS A 1 78 ? 10.07 -32.562 -8.641 1 98.69 78 CYS A O 1
ATOM 621 N N . ILE A 1 79 ? 10.469 -32.531 -6.465 1 98 79 ILE A N 1
ATOM 622 C CA . ILE A 1 79 ? 10.672 -33.969 -6.371 1 98 79 ILE A CA 1
ATOM 623 C C . ILE A 1 79 ? 9.336 -34.688 -6.535 1 98 79 ILE A C 1
ATOM 625 O O . ILE A 1 79 ? 9.297 -35.875 -6.93 1 98 79 ILE A O 1
ATOM 629 N N . THR A 1 80 ? 8.242 -34.031 -6.273 1 98.12 80 THR A N 1
ATOM 630 C CA . THR A 1 80 ? 6.941 -34.688 -6.32 1 98.12 80 THR A CA 1
ATOM 631 C C . THR A 1 80 ? 6.254 -34.406 -7.656 1 98.12 80 THR A C 1
ATOM 633 O O . THR A 1 80 ? 5.199 -35 -7.941 1 98.12 80 THR A O 1
ATOM 636 N N . GLY A 1 81 ? 6.789 -33.531 -8.422 1 98.31 81 GLY A N 1
ATOM 637 C CA . GLY A 1 81 ? 6.16 -33.156 -9.68 1 98.31 81 GLY A CA 1
ATOM 638 C C . GLY A 1 81 ? 5.016 -32.188 -9.5 1 98.31 81 GLY A C 1
ATOM 639 O O . GLY A 1 81 ? 4.199 -32 -10.406 1 98.31 81 GLY A O 1
ATOM 640 N N . ALA A 1 82 ? 4.957 -31.562 -8.336 1 98.5 82 ALA A N 1
ATOM 641 C CA . ALA A 1 82 ? 3.916 -30.578 -8.086 1 98.5 82 ALA A CA 1
ATOM 642 C C . ALA A 1 82 ? 4.059 -29.375 -9.023 1 98.5 82 ALA A C 1
ATOM 644 O O . ALA A 1 82 ? 3.066 -28.891 -9.57 1 98.5 82 ALA A O 1
ATOM 645 N N . MET A 1 83 ? 5.305 -28.953 -9.164 1 98.75 83 MET A N 1
ATOM 646 C CA . MET A 1 83 ? 5.555 -27.875 -10.125 1 98.75 83 MET A CA 1
ATOM 647 C C . MET A 1 83 ? 5.52 -28.391 -11.555 1 98.75 83 MET A C 1
ATOM 649 O O . MET A 1 83 ? 6.215 -29.359 -11.883 1 98.75 83 MET A O 1
ATOM 653 N N . HIS A 1 84 ? 4.648 -27.781 -12.352 1 98.25 84 HIS A N 1
ATOM 654 C CA . HIS A 1 84 ? 4.512 -28.234 -13.727 1 98.25 84 HIS A CA 1
ATOM 655 C C . HIS A 1 84 ? 4.062 -27.094 -14.648 1 98.25 84 HIS A C 1
ATOM 657 O O . HIS A 1 84 ? 3.572 -26.078 -14.172 1 98.25 84 HIS A O 1
ATOM 663 N N . ARG A 1 85 ? 4.234 -27.266 -15.867 1 97.25 85 ARG A N 1
ATOM 664 C CA . ARG A 1 85 ? 3.785 -26.297 -16.859 1 97.25 85 ARG A CA 1
ATOM 665 C C . ARG A 1 85 ? 2.41 -26.672 -17.406 1 97.25 85 ARG A C 1
ATOM 667 O O . ARG A 1 85 ? 2.176 -27.828 -17.781 1 97.25 85 ARG A O 1
ATOM 674 N N . ASP A 1 86 ? 1.539 -25.688 -17.359 1 95.56 86 ASP A N 1
ATOM 675 C CA . ASP A 1 86 ? 0.232 -25.906 -17.984 1 95.56 86 ASP A CA 1
ATOM 676 C C . ASP A 1 86 ? 0.346 -26 -19.5 1 95.56 86 ASP A C 1
ATOM 678 O O . ASP A 1 86 ? 0.919 -25.109 -20.141 1 95.56 86 ASP A O 1
ATOM 682 N N . GLU A 1 87 ? -0.239 -27 -20.078 1 91.94 87 GLU A N 1
ATOM 683 C CA . GLU A 1 87 ? -0.068 -27.266 -21.5 1 91.94 87 GLU A CA 1
ATOM 684 C C . GLU A 1 87 ? -0.823 -26.25 -22.344 1 91.94 87 GLU A C 1
ATOM 686 O O . GLU A 1 87 ? -0.411 -25.938 -23.469 1 91.94 87 GLU A O 1
ATOM 691 N N . ASN A 1 88 ? -1.867 -25.719 -21.859 1 90.06 88 ASN A N 1
ATOM 692 C CA . ASN A 1 88 ? -2.715 -24.828 -22.641 1 90.06 88 ASN A CA 1
ATOM 693 C C . ASN A 1 88 ? -2.191 -23.391 -22.609 1 90.06 88 ASN A C 1
ATOM 695 O O . ASN A 1 88 ? -2.24 -22.688 -23.625 1 90.06 88 ASN A O 1
ATOM 699 N N . THR A 1 89 ? -1.615 -22.938 -21.484 1 91.44 89 THR A N 1
ATOM 700 C CA . THR A 1 89 ? -1.274 -21.531 -21.312 1 91.44 89 THR A CA 1
ATOM 701 C C . THR A 1 89 ? 0.239 -21.359 -21.234 1 91.44 89 THR A C 1
ATOM 703 O O . THR A 1 89 ? 0.743 -20.234 -21.391 1 91.44 89 THR A O 1
ATOM 706 N N . GLY A 1 90 ? 0.93 -22.453 -20.922 1 94.19 90 GLY A N 1
ATOM 707 C CA . GLY A 1 90 ? 2.363 -22.359 -20.703 1 94.19 90 GLY A CA 1
ATOM 708 C C . GLY A 1 90 ? 2.723 -21.875 -19.312 1 94.19 90 GLY A C 1
ATOM 709 O O . GLY A 1 90 ? 3.9 -21.812 -18.953 1 94.19 90 GLY A O 1
ATOM 710 N N . ALA A 1 91 ? 1.788 -21.562 -18.484 1 96.44 91 ALA A N 1
ATOM 711 C CA . ALA A 1 91 ? 2.027 -21.094 -17.125 1 96.44 91 ALA A CA 1
ATOM 712 C C . ALA A 1 91 ? 2.613 -22.203 -16.266 1 96.44 91 ALA A C 1
ATOM 714 O O . ALA A 1 91 ? 2.291 -23.375 -16.438 1 96.44 91 ALA A O 1
ATOM 715 N N . ILE A 1 92 ? 3.52 -21.844 -15.422 1 97.94 92 ILE A N 1
ATOM 716 C CA . ILE A 1 92 ? 4.004 -22.766 -14.414 1 97.94 92 ILE A CA 1
ATOM 717 C C . ILE A 1 92 ? 3.08 -22.734 -13.195 1 97.94 92 ILE A C 1
ATOM 719 O O . ILE A 1 92 ? 2.793 -21.672 -12.656 1 97.94 92 ILE A O 1
ATOM 723 N N . LEU A 1 93 ? 2.623 -23.922 -12.805 1 97.88 93 LEU A N 1
ATOM 724 C CA . LEU A 1 93 ? 1.654 -24.047 -11.719 1 97.88 93 LEU A CA 1
ATOM 725 C C . LEU A 1 93 ? 2.17 -24.984 -10.633 1 97.88 93 LEU A C 1
ATOM 727 O O . LEU A 1 93 ? 3.082 -25.781 -10.875 1 97.88 93 LEU A O 1
ATOM 731 N N . CYS A 1 94 ? 1.599 -24.766 -9.484 1 98 94 CYS A N 1
ATOM 732 C CA . CYS A 1 94 ? 1.845 -25.688 -8.375 1 98 94 CYS A CA 1
ATOM 733 C C . CYS A 1 94 ? 0.595 -26.484 -8.055 1 98 94 CYS A C 1
ATOM 735 O O . CYS A 1 94 ? -0.438 -25.922 -7.684 1 98 94 CYS A O 1
ATOM 737 N N . ASP A 1 95 ? 0.66 -27.828 -8.258 1 97.31 95 ASP A N 1
ATOM 738 C CA . ASP A 1 95 ? -0.396 -28.719 -7.805 1 97.31 95 ASP A CA 1
ATOM 739 C C . ASP A 1 95 ? -0.347 -28.906 -6.293 1 97.31 95 ASP A C 1
ATOM 741 O O . ASP A 1 95 ? 0.502 -29.641 -5.777 1 97.31 95 ASP A O 1
ATOM 745 N N . GLU A 1 96 ? -1.302 -28.297 -5.617 1 94.81 96 GLU A N 1
ATOM 746 C CA . GLU A 1 96 ? -1.269 -28.25 -4.156 1 94.81 96 GLU A CA 1
ATOM 747 C C . GLU A 1 96 ? -1.459 -29.656 -3.564 1 94.81 96 GLU A C 1
ATOM 749 O O . GLU A 1 96 ? -1.027 -29.922 -2.441 1 94.81 96 GLU A O 1
ATOM 754 N N . GLU A 1 97 ? -2.027 -30.578 -4.258 1 96.25 97 GLU A N 1
ATOM 755 C CA . GLU A 1 97 ? -2.25 -31.938 -3.766 1 96.25 97 GLU A CA 1
ATOM 756 C C . GLU A 1 97 ? -0.962 -32.75 -3.795 1 96.25 97 GLU A C 1
ATOM 758 O O . GLU A 1 97 ? -0.804 -33.688 -3.021 1 96.25 97 GLU A O 1
ATOM 763 N N . LYS A 1 98 ? -0.087 -32.375 -4.652 1 97.75 98 LYS A N 1
ATOM 764 C CA . LYS A 1 98 ? 1.172 -33.094 -4.809 1 97.75 98 LYS A CA 1
ATOM 765 C C . LYS A 1 98 ? 2.293 -32.406 -4.023 1 97.75 98 LYS A C 1
ATOM 767 O O . LYS A 1 98 ? 3.33 -33.031 -3.762 1 97.75 98 LYS A O 1
ATOM 772 N N . CYS A 1 99 ? 2.076 -31.172 -3.658 1 97.69 99 CYS A N 1
ATOM 773 C CA . CYS A 1 99 ? 3.109 -30.406 -2.973 1 97.69 99 CYS A CA 1
ATOM 774 C C . CYS A 1 99 ? 3.258 -30.859 -1.525 1 97.69 99 CYS A C 1
ATOM 776 O O . CYS A 1 99 ? 2.273 -30.922 -0.786 1 97.69 99 CYS A O 1
ATOM 778 N N . VAL A 1 100 ? 4.523 -31.109 -1.089 1 96.62 100 VAL A N 1
ATOM 779 C CA . VAL A 1 100 ? 4.73 -31.594 0.27 1 96.62 100 VAL A CA 1
ATOM 780 C C . VAL A 1 100 ? 5.418 -30.516 1.107 1 96.62 100 VAL A C 1
ATOM 782 O O . VAL A 1 100 ? 5.844 -30.781 2.236 1 96.62 100 VAL A O 1
ATOM 785 N N . GLY A 1 101 ? 5.621 -29.375 0.539 1 96.88 101 GLY A N 1
ATOM 786 C CA . GLY A 1 101 ? 6.188 -28.266 1.29 1 96.88 101 GLY A CA 1
ATOM 787 C C . GLY A 1 101 ? 7.664 -28.438 1.588 1 96.88 101 GLY A C 1
ATOM 788 O O . GLY A 1 101 ? 8.125 -28.094 2.678 1 96.88 101 GLY A O 1
ATOM 789 N N . CYS A 1 102 ? 8.383 -29 0.692 1 96.88 102 CYS A N 1
ATOM 790 C CA . CYS A 1 102 ? 9.812 -29.188 0.914 1 96.88 102 CYS A CA 1
ATOM 791 C C . CYS A 1 102 ? 10.578 -27.891 0.7 1 96.88 102 CYS A C 1
ATOM 793 O O . CYS A 1 102 ? 11.727 -27.766 1.128 1 96.88 102 CYS A O 1
ATOM 795 N N . TRP A 1 103 ? 10.102 -26.938 -0.112 1 97.62 103 TRP A N 1
ATOM 796 C CA . TRP A 1 103 ? 10.555 -25.562 -0.294 1 97.62 103 TRP A CA 1
ATOM 797 C C . TRP A 1 103 ? 11.781 -25.516 -1.197 1 97.62 103 TRP A C 1
ATOM 799 O O . TRP A 1 103 ? 12.461 -24.484 -1.279 1 97.62 103 TRP A O 1
ATOM 809 N N . SER A 1 104 ? 12.062 -26.578 -1.896 1 98.38 104 SER A N 1
ATOM 810 C CA . SER A 1 104 ? 13.156 -26.547 -2.861 1 98.38 104 SER A CA 1
ATOM 811 C C . SER A 1 104 ? 12.906 -25.516 -3.959 1 98.38 104 SER A C 1
ATOM 813 O O . SER A 1 104 ? 13.836 -24.844 -4.414 1 98.38 104 SER A O 1
ATOM 815 N N . CYS A 1 105 ? 11.656 -25.406 -4.367 1 98.62 105 CYS A N 1
ATOM 816 C CA . CYS A 1 105 ? 11.297 -24.469 -5.418 1 98.62 105 CYS A CA 1
ATOM 817 C C . CYS A 1 105 ? 11.586 -23.031 -4.984 1 98.62 105 CYS A C 1
ATOM 819 O O . CYS A 1 105 ? 11.969 -22.203 -5.805 1 98.62 105 CYS A O 1
ATOM 821 N N . ILE A 1 106 ? 11.398 -22.719 -3.713 1 98.31 106 ILE A N 1
ATOM 822 C CA . ILE A 1 106 ? 11.695 -21.391 -3.176 1 98.31 106 ILE A CA 1
ATOM 823 C C . ILE A 1 106 ? 13.188 -21.109 -3.27 1 98.31 106 ILE A C 1
ATOM 825 O O . ILE A 1 106 ? 13.602 -20.031 -3.701 1 98.31 106 ILE A O 1
ATOM 829 N N . LEU A 1 107 ? 13.969 -22.094 -2.992 1 98.38 107 LEU A N 1
ATOM 830 C CA . LEU A 1 107 ? 15.414 -21.953 -2.926 1 98.38 107 LEU A CA 1
ATOM 831 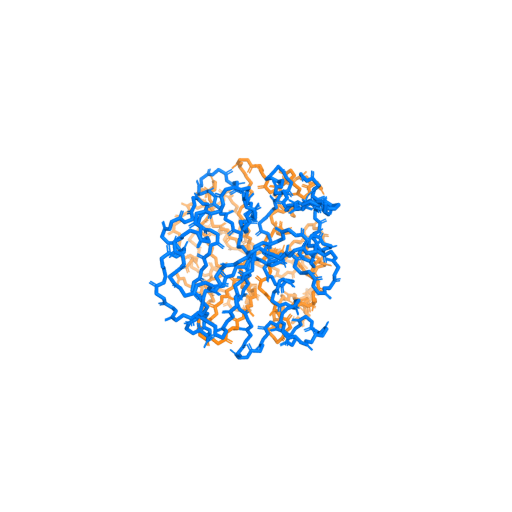C C . LEU A 1 107 ? 16 -21.75 -4.316 1 98.38 107 LEU A C 1
ATOM 833 O O . LEU A 1 107 ? 16.969 -21 -4.484 1 98.38 107 LEU A O 1
ATOM 837 N N . VAL A 1 108 ? 15.438 -22.359 -5.27 1 98.62 108 VAL A N 1
ATOM 838 C CA . VAL A 1 108 ? 16.078 -22.391 -6.574 1 98.62 108 VAL A CA 1
ATOM 839 C C . VAL A 1 108 ? 15.523 -21.281 -7.457 1 98.62 108 VAL A C 1
ATOM 841 O O . VAL A 1 108 ? 16.047 -21.016 -8.547 1 98.62 108 VAL A O 1
ATOM 844 N N 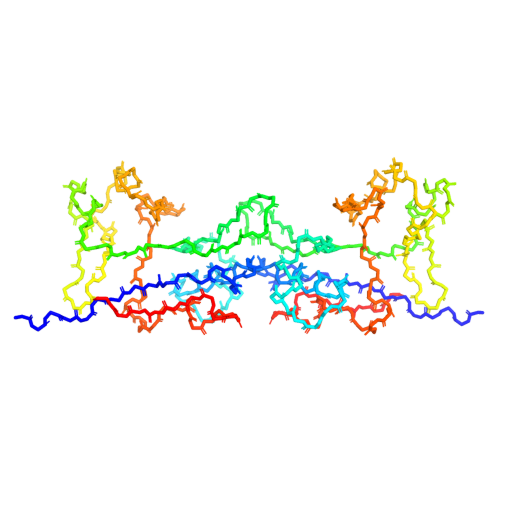. CYS A 1 109 ? 14.461 -20.594 -7.121 1 98.69 109 CYS A N 1
ATOM 845 C CA . CYS A 1 109 ? 13.875 -19.547 -7.949 1 98.69 109 CYS A CA 1
ATOM 846 C C . CYS A 1 109 ? 14.812 -18.359 -8.062 1 98.69 109 CYS A C 1
ATOM 848 O O . CYS A 1 109 ? 15.102 -17.688 -7.062 1 98.69 109 CYS A O 1
ATOM 850 N N . PRO A 1 110 ? 15.234 -18.016 -9.219 1 98.06 110 PRO A N 1
ATOM 851 C CA . PRO A 1 110 ? 16.203 -16.922 -9.352 1 98.06 110 PRO A CA 1
ATOM 852 C C . PRO A 1 110 ? 15.594 -15.547 -9.039 1 98.06 110 PRO A C 1
ATOM 854 O O . PRO A 1 110 ? 16.328 -14.578 -8.828 1 98.06 110 PRO A O 1
ATOM 857 N N . TYR A 1 111 ? 14.305 -15.469 -8.977 1 97.19 111 TYR A N 1
ATOM 858 C CA . TYR A 1 111 ? 13.648 -14.172 -8.789 1 97.19 111 TYR A CA 1
ATOM 859 C C . TYR A 1 111 ? 13.07 -14.055 -7.387 1 97.19 111 TYR A C 1
ATOM 861 O O . TYR A 1 111 ? 12.539 -13.008 -7.012 1 97.19 111 TYR A O 1
ATOM 869 N N . GLY A 1 112 ? 13.086 -15.164 -6.641 1 97.38 112 GLY A N 1
ATOM 870 C CA . GLY A 1 112 ? 12.469 -15.117 -5.324 1 97.38 112 GLY A CA 1
ATOM 871 C C . GLY A 1 112 ? 10.961 -14.922 -5.379 1 97.38 112 GLY A C 1
ATOM 872 O O . GLY A 1 112 ? 10.391 -14.211 -4.551 1 97.38 112 GLY A O 1
ATOM 873 N N . ALA A 1 113 ? 10.344 -15.547 -6.398 1 98.06 113 ALA A N 1
ATOM 874 C CA . ALA A 1 113 ? 8.945 -15.258 -6.684 1 98.06 113 ALA A CA 1
ATOM 875 C C . ALA A 1 113 ? 8.031 -16.328 -6.078 1 98.06 113 ALA A C 1
ATOM 877 O O . ALA A 1 113 ? 6.805 -16.234 -6.191 1 98.06 113 ALA A O 1
ATOM 878 N N . ILE A 1 114 ? 8.586 -17.359 -5.488 1 97.94 114 ILE A N 1
ATOM 879 C CA . ILE A 1 114 ? 7.824 -18.438 -4.855 1 97.94 114 ILE A CA 1
ATOM 880 C C . ILE A 1 114 ? 7.898 -18.281 -3.338 1 97.94 114 ILE A C 1
ATOM 882 O O . ILE A 1 114 ? 8.969 -18.047 -2.783 1 97.94 114 ILE A O 1
ATOM 886 N N . ARG A 1 115 ? 6.754 -18.391 -2.746 1 95.88 115 ARG A N 1
ATOM 887 C CA . ARG A 1 115 ? 6.688 -18.188 -1.302 1 95.88 115 ARG A CA 1
ATOM 888 C C . ARG A 1 115 ? 5.973 -19.34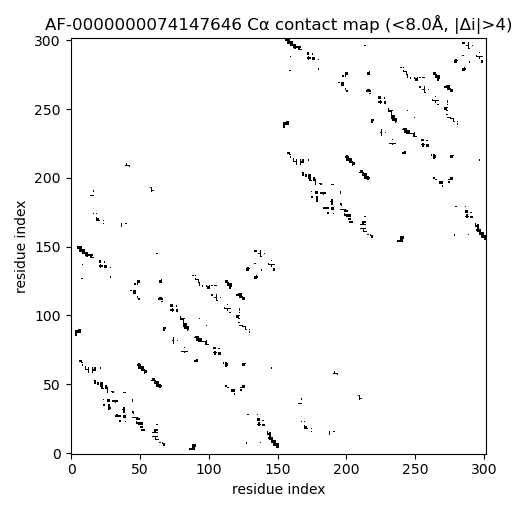4 -0.622 1 95.88 115 ARG A C 1
ATOM 890 O O . ARG A 1 115 ? 5.371 -20.188 -1.292 1 95.88 115 ARG A O 1
ATOM 897 N N . ARG A 1 116 ? 6.16 -19.328 0.771 1 93.5 116 ARG A N 1
ATOM 898 C CA . ARG A 1 116 ? 5.395 -20.281 1.572 1 93.5 116 ARG A CA 1
ATOM 899 C C . ARG A 1 116 ? 3.943 -19.828 1.713 1 93.5 116 ARG A C 1
ATOM 901 O O . ARG A 1 116 ? 3.676 -18.656 2.006 1 93.5 116 ARG A O 1
ATOM 908 N N . GLY A 1 117 ? 3.09 -20.734 1.427 1 86.75 117 GLY A N 1
ATOM 909 C CA . GLY A 1 117 ? 1.693 -20.406 1.669 1 86.75 117 GLY A CA 1
ATOM 910 C C . GLY A 1 117 ? 1.378 -20.188 3.137 1 86.75 117 GLY A C 1
ATOM 911 O O . GLY A 1 117 ? 1.919 -20.875 4.004 1 86.75 117 GLY A O 1
ATOM 912 N N . GLU A 1 118 ? 0.689 -19.094 3.494 1 77.12 118 GLU A N 1
ATOM 913 C CA . GLU A 1 118 ? 0.387 -18.766 4.883 1 77.12 118 GLU A CA 1
ATOM 914 C C . GLU A 1 118 ? -0.551 -19.781 5.508 1 77.12 118 GLU A C 1
ATOM 916 O O . GLU A 1 118 ? -0.392 -20.156 6.672 1 77.12 118 GLU A O 1
ATOM 921 N N . ASN A 1 119 ? -1.472 -20.234 4.77 1 75.56 119 ASN A N 1
ATOM 922 C CA . ASN A 1 119 ? -2.494 -21.094 5.359 1 75.56 119 ASN A CA 1
ATOM 923 C C . ASN A 1 119 ? -2.254 -22.562 5.027 1 75.56 119 ASN A C 1
ATOM 925 O O . ASN A 1 119 ? -2.602 -23.453 5.812 1 75.56 119 ASN A O 1
ATOM 929 N N . LYS A 1 120 ? -1.557 -22.672 3.842 1 77.62 120 LYS A N 1
ATOM 930 C CA . LYS A 1 120 ? -1.303 -24.031 3.404 1 77.62 120 LYS A CA 1
ATOM 931 C C . LYS A 1 120 ? 0.19 -24.359 3.426 1 77.62 120 LYS A C 1
ATOM 933 O O . LYS A 1 120 ? 1.021 -23.469 3.25 1 77.62 120 LYS A O 1
ATOM 938 N N . LYS A 1 121 ? 0.619 -25.516 3.963 1 88.56 121 LYS A N 1
ATOM 939 C CA . LYS A 1 121 ? 2 -25.984 3.924 1 88.56 121 LYS A CA 1
ATOM 940 C C . LYS A 1 121 ? 2.424 -26.328 2.498 1 88.56 121 LYS A C 1
ATOM 942 O O . LYS A 1 121 ? 3.02 -27.391 2.26 1 88.56 121 LYS A O 1
ATOM 947 N N . VAL A 1 122 ? 1.991 -25.453 1.53 1 94.62 122 VAL A N 1
ATOM 948 C CA . VAL A 1 122 ? 2.334 -25.641 0.126 1 94.62 122 VAL A CA 1
ATOM 949 C C . VAL A 1 122 ? 2.928 -24.359 -0.449 1 94.62 122 VAL A C 1
ATOM 951 O O . VAL A 1 122 ? 2.775 -23.281 0.134 1 94.62 122 VAL A O 1
ATOM 954 N N . ALA A 1 123 ? 3.619 -24.5 -1.571 1 96.5 123 ALA A N 1
ATOM 955 C CA . ALA A 1 123 ? 4.211 -23.344 -2.246 1 96.5 123 ALA A CA 1
ATOM 956 C C . ALA A 1 123 ? 3.135 -22.453 -2.848 1 96.5 123 ALA A C 1
ATOM 958 O O . ALA A 1 123 ? 2.117 -22.938 -3.346 1 96.5 123 ALA A O 1
ATOM 959 N N . SER A 1 124 ? 3.357 -21.172 -2.746 1 96.06 124 SER A N 1
ATOM 960 C CA . SER A 1 124 ? 2.465 -20.156 -3.303 1 96.06 124 SER A CA 1
ATOM 961 C C . SER A 1 124 ? 3.189 -19.281 -4.32 1 96.06 124 SER A C 1
ATOM 963 O O . SER A 1 124 ? 4.242 -18.703 -4.023 1 96.06 124 SER A O 1
ATOM 965 N N . LYS A 1 125 ? 2.6 -19.234 -5.504 1 97.62 125 LYS A N 1
ATOM 966 C CA . LYS A 1 125 ? 3.176 -18.406 -6.562 1 97.62 125 LYS A CA 1
ATOM 967 C C . LYS A 1 125 ? 2.115 -17.984 -7.578 1 97.62 125 LYS A C 1
ATOM 969 O O . LYS A 1 125 ? 1.035 -18.578 -7.633 1 97.62 125 LYS A O 1
ATOM 974 N N . CYS A 1 126 ? 2.494 -17 -8.328 1 98.25 126 CYS A N 1
ATOM 975 C CA . CYS A 1 126 ? 1.604 -16.5 -9.375 1 98.25 126 CYS A CA 1
ATOM 976 C C . CYS A 1 126 ? 1.216 -17.625 -10.336 1 98.25 126 CYS A C 1
ATOM 978 O O . CYS A 1 126 ? 2.061 -18.438 -10.727 1 98.25 126 CYS A O 1
ATOM 980 N N . ASP A 1 127 ? -0.038 -17.641 -10.727 1 97.38 127 ASP A N 1
ATOM 981 C CA . ASP A 1 127 ? -0.551 -18.609 -11.688 1 97.38 127 ASP A CA 1
ATOM 982 C C . ASP A 1 127 ? -1.118 -17.922 -12.922 1 97.38 127 ASP A C 1
ATOM 984 O O . ASP A 1 127 ? -1.874 -18.531 -13.688 1 97.38 127 ASP A O 1
ATOM 988 N N . LEU A 1 128 ? -0.886 -16.672 -13.07 1 97.38 128 LEU A N 1
ATOM 989 C CA . LEU A 1 128 ? -1.338 -15.852 -14.188 1 97.38 128 LEU A CA 1
ATOM 990 C C . LEU A 1 128 ? -2.859 -15.789 -14.234 1 97.38 128 LEU A C 1
ATOM 992 O O . LEU A 1 128 ? -3.438 -15.391 -15.25 1 97.38 128 LEU A O 1
ATOM 996 N N . CYS A 1 129 ? -3.486 -16.172 -13.125 1 97.06 129 CYS A N 1
ATOM 997 C CA . CYS A 1 129 ? -4.945 -16.219 -13.117 1 97.06 129 CYS A CA 1
ATOM 998 C C . CYS A 1 129 ? -5.477 -16.953 -14.344 1 97.06 129 CYS A C 1
ATOM 1000 O O . CYS A 1 129 ? -6.391 -16.469 -15.008 1 97.06 129 CYS A O 1
ATOM 1002 N N . ILE A 1 130 ? -5.008 -18.094 -14.609 1 93.81 130 ILE A N 1
ATOM 1003 C CA . ILE A 1 130 ? -5.309 -18.781 -15.859 1 93.81 130 ILE A CA 1
ATOM 1004 C C . ILE A 1 130 ? -6.785 -19.156 -15.906 1 93.81 130 ILE A C 1
ATOM 1006 O O . ILE A 1 130 ? -7.363 -19.312 -16.984 1 93.81 130 ILE A O 1
ATOM 1010 N N . GLU A 1 131 ? -7.422 -19.25 -14.789 1 90.81 131 GLU A N 1
ATOM 1011 C CA . GLU A 1 131 ? -8.828 -19.641 -14.742 1 90.81 131 GLU A CA 1
ATOM 1012 C C . GLU A 1 131 ? -9.742 -18.422 -14.891 1 90.81 131 GLU A C 1
ATOM 1014 O O . GLU A 1 131 ? -10.953 -18.562 -15.031 1 90.81 131 GLU A O 1
ATOM 1019 N N . LYS A 1 132 ? -9.219 -17.297 -14.828 1 87.56 132 LYS A N 1
ATOM 1020 C CA . LYS A 1 132 ? -10.008 -16.062 -14.812 1 87.56 132 LYS A CA 1
ATOM 1021 C C . LYS A 1 132 ? -9.727 -15.219 -16.047 1 87.56 132 LYS A C 1
ATOM 1023 O O . LYS A 1 132 ? -10.344 -14.172 -16.234 1 87.56 132 LYS A O 1
ATOM 1028 N N . GLY A 1 133 ? -8.938 -15.688 -16.984 1 81.81 133 GLY A N 1
ATOM 1029 C CA . GLY A 1 133 ? -8.531 -14.883 -18.125 1 81.81 133 GLY A CA 1
ATOM 1030 C C . GLY A 1 133 ? -7.273 -14.07 -17.859 1 81.81 133 GLY A C 1
ATOM 1031 O O . GLY A 1 133 ? -6.234 -14.633 -17.5 1 81.81 133 GLY A O 1
ATOM 1032 N N . ASP A 1 134 ? -7.398 -12.656 -17.812 1 89.69 134 ASP A N 1
ATOM 1033 C CA . ASP A 1 134 ? -6.23 -11.812 -17.562 1 89.69 134 ASP A CA 1
ATOM 1034 C C . ASP A 1 134 ? -5.996 -11.633 -16.062 1 89.69 134 ASP A C 1
ATOM 1036 O O . ASP A 1 134 ? -6.945 -11.586 -15.273 1 89.69 134 ASP A O 1
ATOM 1040 N N . PRO A 1 135 ? -4.723 -11.609 -15.703 1 97.56 135 PRO A N 1
ATOM 1041 C CA . PRO A 1 135 ? -4.406 -11.414 -14.281 1 97.56 135 PRO A CA 1
ATOM 1042 C C . PRO A 1 135 ? -5.102 -10.195 -13.688 1 97.56 135 PRO A C 1
ATOM 1044 O O . PRO A 1 135 ? -5.074 -9.109 -14.273 1 97.56 135 PRO A O 1
ATOM 1047 N N . ILE A 1 136 ? -5.723 -10.375 -12.516 1 97.69 136 ILE A N 1
ATOM 1048 C CA . ILE A 1 136 ? -6.543 -9.352 -11.875 1 97.69 136 ILE A CA 1
ATOM 1049 C C . ILE A 1 136 ? -5.66 -8.188 -11.43 1 97.69 136 ILE A C 1
ATOM 1051 O O . ILE A 1 136 ? -6.082 -7.031 -11.477 1 97.69 136 ILE A O 1
ATOM 1055 N N . CYS A 1 137 ? -4.441 -8.516 -11.039 1 98.19 137 CYS A N 1
ATOM 1056 C CA . CYS A 1 137 ? -3.504 -7.477 -10.633 1 98.19 137 CYS A CA 1
ATOM 1057 C C . CYS A 1 137 ? -3.176 -6.547 -11.797 1 98.19 137 CYS A C 1
ATOM 1059 O O . CYS A 1 137 ? -2.996 -5.344 -11.602 1 98.19 137 CYS A O 1
ATOM 1061 N N . VAL A 1 138 ? -3.078 -7.094 -12.969 1 98.31 138 VAL A N 1
ATOM 1062 C CA . VAL A 1 138 ? -2.809 -6.309 -14.172 1 98.31 138 VAL A CA 1
ATOM 1063 C C . VAL A 1 138 ? -4.02 -5.438 -14.5 1 98.31 138 VAL A C 1
ATOM 1065 O O . VAL A 1 138 ? -3.881 -4.238 -14.758 1 98.31 138 VAL A O 1
ATOM 1068 N N . GLN A 1 139 ? -5.184 -5.969 -14.391 1 97.06 139 GLN A N 1
ATOM 1069 C CA . GLN A 1 139 ? -6.422 -5.309 -14.789 1 97.06 139 GLN A CA 1
ATOM 1070 C C . GLN A 1 139 ? -6.723 -4.117 -13.883 1 97.06 139 GLN A C 1
ATOM 1072 O O . GLN A 1 139 ? -7.336 -3.139 -14.32 1 97.06 139 GLN A O 1
ATOM 1077 N N . ASN A 1 140 ? -6.211 -4.172 -12.68 1 96.5 140 ASN A N 1
ATOM 1078 C CA . ASN A 1 140 ? -6.695 -3.189 -11.711 1 96.5 140 ASN A CA 1
ATOM 1079 C C . ASN A 1 140 ? -5.57 -2.291 -11.219 1 96.5 140 ASN A C 1
ATOM 1081 O O . ASN A 1 140 ? -5.762 -1.502 -10.289 1 96.5 140 ASN A O 1
ATOM 1085 N N . CYS A 1 141 ? -4.477 -2.424 -11.789 1 97.19 141 CYS A N 1
ATOM 1086 C CA . CYS A 1 141 ? -3.408 -1.502 -11.422 1 97.19 141 CYS A CA 1
ATOM 1087 C C . CYS A 1 141 ? -3.766 -0.071 -11.805 1 97.19 141 CYS A C 1
ATOM 1089 O O . CYS A 1 141 ? -4.023 0.217 -12.977 1 97.19 141 CYS A O 1
ATOM 1091 N N . PRO A 1 142 ? -3.715 0.847 -10.852 1 94.25 142 PRO A N 1
ATOM 1092 C CA . PRO A 1 142 ? -4.184 2.199 -11.164 1 94.25 142 PRO A CA 1
ATOM 1093 C C . PRO A 1 142 ? -3.26 2.939 -12.125 1 94.25 142 PRO A C 1
ATOM 1095 O O . PRO A 1 142 ? -3.697 3.857 -12.82 1 94.25 142 PRO A O 1
ATOM 1098 N N . ASN A 1 143 ? -2.006 2.531 -12.211 1 95.62 143 ASN A N 1
ATOM 1099 C CA . ASN A 1 143 ? -1.055 3.234 -13.062 1 95.62 143 ASN A CA 1
ATOM 1100 C C . ASN A 1 143 ? -0.548 2.342 -14.195 1 95.62 143 ASN A C 1
ATOM 1102 O O . ASN A 1 143 ? 0.482 2.631 -14.805 1 95.62 143 ASN A O 1
ATOM 1106 N N . SER A 1 144 ? -1.212 1.195 -14.422 1 97.31 144 SER A N 1
ATOM 1107 C CA . SER A 1 144 ? -0.816 0.257 -15.461 1 97.31 144 SER A CA 1
ATOM 1108 C C . SER A 1 144 ? 0.662 -0.102 -15.352 1 97.31 144 SER A C 1
ATOM 1110 O O . SER A 1 144 ? 1.385 -0.094 -16.359 1 97.31 144 SER A O 1
ATOM 1112 N N . ALA A 1 145 ? 1.061 -0.353 -14.102 1 98.31 145 ALA A N 1
ATOM 1113 C CA . ALA A 1 145 ? 2.459 -0.68 -13.844 1 98.31 145 ALA A CA 1
ATOM 1114 C C . ALA A 1 145 ? 2.734 -2.158 -14.094 1 98.31 145 ALA A C 1
ATOM 1116 O O . ALA A 1 145 ? 3.867 -2.623 -13.938 1 98.31 145 ALA A O 1
ATOM 1117 N N . LEU A 1 146 ? 1.771 -2.92 -14.422 1 98.31 146 LEU A N 1
ATOM 1118 C CA . LEU A 1 146 ? 1.877 -4.324 -14.805 1 98.31 146 LEU A CA 1
ATOM 1119 C C . LEU A 1 146 ? 1.331 -4.547 -16.219 1 98.31 146 LEU A C 1
ATOM 1121 O O . LEU A 1 146 ? 0.252 -4.055 -16.547 1 98.31 146 LEU A O 1
ATOM 1125 N N . GLU A 1 147 ? 2.088 -5.258 -16.969 1 97.88 147 GLU A N 1
ATOM 1126 C CA . GLU A 1 147 ? 1.683 -5.531 -18.344 1 97.88 147 GLU A CA 1
ATOM 1127 C C . GLU A 1 147 ? 1.809 -7.016 -18.672 1 97.88 147 GLU A C 1
ATOM 1129 O O . GLU A 1 147 ? 2.842 -7.633 -18.406 1 97.88 147 GLU A O 1
ATOM 1134 N N . LEU A 1 148 ? 0.725 -7.555 -19.203 1 96.69 148 LEU A N 1
ATOM 1135 C CA . LEU A 1 148 ? 0.777 -8.922 -19.703 1 96.69 148 LEU A CA 1
ATOM 1136 C C . LEU A 1 148 ? 1.363 -8.961 -21.109 1 96.69 148 LEU A C 1
ATOM 1138 O O . LEU A 1 148 ? 0.843 -8.32 -22.016 1 96.69 148 LEU A O 1
ATOM 1142 N N . VAL A 1 149 ? 2.443 -9.656 -21.281 1 95.75 149 VAL A N 1
ATOM 1143 C CA . VAL A 1 149 ? 3.113 -9.703 -22.578 1 95.75 149 VAL A CA 1
ATOM 1144 C C . VAL A 1 149 ? 3.219 -11.148 -23.047 1 95.75 149 VAL A C 1
ATOM 1146 O O . VAL A 1 149 ? 3.287 -12.07 -22.234 1 95.75 149 VAL A O 1
ATOM 1149 N N . GLU A 1 150 ? 3.152 -11.258 -24.344 1 92.81 150 GLU A N 1
ATOM 1150 C CA . GLU A 1 150 ? 3.41 -12.562 -24.953 1 92.81 150 GLU A CA 1
ATOM 1151 C C . GLU A 1 150 ? 4.902 -12.781 -25.188 1 92.81 150 GLU A C 1
ATOM 1153 O O . GLU A 1 150 ? 5.605 -11.859 -25.609 1 92.81 150 GLU A O 1
ATOM 1158 N N . VAL A 1 151 ? 5.305 -13.977 -24.766 1 87.62 151 VAL A N 1
ATOM 1159 C CA . VAL A 1 151 ? 6.727 -14.258 -24.938 1 87.62 151 VAL A CA 1
ATOM 1160 C C . VAL A 1 151 ? 6.902 -15.57 -25.688 1 87.62 151 VAL A C 1
ATOM 1162 O O . VAL A 1 151 ? 6.066 -16.469 -25.578 1 87.62 151 VAL A O 1
ATOM 1165 N N . MET B 1 1 ? -16.609 35.031 18.797 1 33.03 1 MET B N 1
ATOM 1166 C CA . MET B 1 1 ? -15.641 34.625 17.797 1 33.03 1 MET B CA 1
ATOM 1167 C C . MET B 1 1 ? -16.094 33.344 17.078 1 33.03 1 MET B C 1
ATOM 1169 O O . MET B 1 1 ? -16.406 32.344 17.719 1 33.03 1 MET B O 1
ATOM 1173 N N . LEU B 1 2 ? -16.859 33.469 16.094 1 41 2 LEU B N 1
ATOM 1174 C CA . LEU B 1 2 ? -17.609 32.406 15.422 1 41 2 LEU B CA 1
ATOM 1175 C C . LEU B 1 2 ? -16.766 31.156 15.312 1 41 2 LEU B C 1
ATOM 1177 O O . LEU B 1 2 ? -15.688 31.172 14.711 1 41 2 LEU B O 1
ATOM 1181 N N . VAL B 1 3 ? -16.578 30.484 16.344 1 48.66 3 VAL B N 1
ATOM 1182 C CA . VAL B 1 3 ? -15.75 29.297 16.578 1 48.66 3 VAL B CA 1
ATOM 1183 C C . VAL B 1 3 ? -15.859 28.344 15.391 1 48.66 3 VAL B C 1
ATOM 1185 O O . VAL B 1 3 ? -16.938 27.812 15.109 1 48.66 3 VAL B O 1
ATOM 1188 N N . LYS B 1 4 ? -15.148 28.641 14.133 1 60.09 4 LYS B N 1
ATOM 1189 C CA . LYS B 1 4 ? -15.117 27.922 12.867 1 60.09 4 LYS B CA 1
ATOM 1190 C C . LYS B 1 4 ? -15.016 26.422 13.102 1 60.09 4 LYS B C 1
ATOM 1192 O O . LYS B 1 4 ? -14.477 25.969 14.117 1 60.09 4 LYS B O 1
ATOM 1197 N N . THR B 1 5 ? -15.844 25.625 12.672 1 79.25 5 THR B N 1
ATOM 1198 C CA . THR B 1 5 ? -16.125 24.203 12.797 1 79.25 5 THR B CA 1
ATOM 1199 C C . THR B 1 5 ? -14.852 23.375 12.617 1 79.25 5 THR B C 1
ATOM 1201 O O . THR B 1 5 ? -14.172 23.5 11.594 1 79.25 5 THR B O 1
ATOM 1204 N N . LYS B 1 6 ? -14.32 22.828 13.797 1 89.75 6 LYS B N 1
ATOM 1205 C CA . LYS B 1 6 ? -13.156 21.938 13.805 1 89.75 6 LYS B CA 1
ATOM 1206 C C . LYS B 1 6 ? -13.453 20.625 13.086 1 89.75 6 LYS B C 1
ATOM 1208 O O . LYS B 1 6 ? -14.539 20.062 13.227 1 89.75 6 LYS B O 1
ATOM 1213 N N . LYS B 1 7 ? -12.5 20.25 12.242 1 94 7 LYS B N 1
ATOM 1214 C CA . LYS B 1 7 ? -12.656 19.016 11.492 1 94 7 LYS B CA 1
ATOM 1215 C C . LYS B 1 7 ? -11.578 18 11.867 1 94 7 LYS B C 1
ATOM 1217 O O . LYS B 1 7 ? -10.5 18.375 12.336 1 94 7 LYS B O 1
ATOM 1222 N N . ARG B 1 8 ? -11.961 16.75 11.758 1 95.75 8 ARG B N 1
ATOM 1223 C CA . ARG B 1 8 ? -11.047 15.633 11.969 1 95.75 8 ARG B CA 1
ATOM 1224 C C . ARG B 1 8 ? -11.281 14.531 10.945 1 95.75 8 ARG B C 1
ATOM 1226 O O . ARG B 1 8 ? -12.391 14.391 10.422 1 95.75 8 ARG B O 1
ATOM 1233 N N . ILE B 1 9 ? -10.164 13.883 10.602 1 97.62 9 ILE B N 1
ATOM 1234 C CA . ILE B 1 9 ? -10.305 12.711 9.75 1 97.62 9 ILE B CA 1
ATOM 1235 C C . ILE B 1 9 ? -10.539 11.469 10.617 1 97.62 9 ILE B C 1
ATOM 1237 O O . ILE B 1 9 ? -9.75 11.18 11.523 1 97.62 9 ILE B O 1
ATOM 1241 N N . TYR B 1 10 ? -11.57 10.836 10.352 1 97.5 10 TYR B N 1
ATOM 1242 C CA . TYR B 1 10 ? -11.891 9.586 11.047 1 97.5 10 TYR B CA 1
ATOM 1243 C C . TYR B 1 10 ? -11.547 8.383 10.18 1 97.5 10 TYR B C 1
ATOM 1245 O O . TYR B 1 10 ? -12.07 8.234 9.07 1 97.5 10 TYR B O 1
ATOM 1253 N N . PRO B 1 11 ? -10.633 7.543 10.641 1 97.88 11 PRO B N 1
ATOM 1254 C CA . PRO B 1 11 ? -10.336 6.312 9.906 1 97.88 11 PRO B CA 1
ATOM 1255 C C . PRO B 1 11 ? -11.367 5.211 10.164 1 97.88 11 PRO B C 1
ATOM 1257 O O . PRO B 1 11 ? -11.727 4.945 11.312 1 97.88 11 PRO B O 1
ATOM 1260 N N . LYS B 1 12 ? -11.859 4.656 9.133 1 97.75 12 LYS B N 1
ATOM 1261 C CA . LYS B 1 12 ? -12.766 3.51 9.195 1 97.75 12 LYS B CA 1
ATOM 1262 C C . LYS B 1 12 ? -12.016 2.205 8.945 1 97.75 12 LYS B C 1
ATOM 1264 O O . LYS B 1 12 ? -11.852 1.793 7.793 1 97.75 12 LYS B O 1
ATOM 1269 N N . GLU B 1 13 ? -11.641 1.6 10.031 1 96.06 13 GLU B N 1
ATOM 1270 C CA . GLU B 1 13 ? -10.828 0.393 9.922 1 96.06 13 GLU B CA 1
ATOM 1271 C C . GLU B 1 13 ? -11.602 -0.737 9.25 1 96.06 13 GLU B C 1
ATOM 1273 O O . GLU B 1 13 ? -11.016 -1.599 8.594 1 96.06 13 GLU B O 1
ATOM 1278 N N . GLU B 1 14 ? -12.914 -0.741 9.312 1 95.69 14 GLU B N 1
ATOM 1279 C CA . GLU B 1 14 ? -13.742 -1.835 8.82 1 95.69 14 GLU B CA 1
ATOM 1280 C C . GLU B 1 14 ? -13.688 -1.933 7.301 1 95.69 14 GLU B C 1
ATOM 1282 O O . GLU B 1 14 ? -13.945 -2.996 6.734 1 95.69 14 GLU B O 1
ATOM 1287 N N . VAL B 1 15 ? -13.367 -0.834 6.668 1 96.88 15 VAL B N 1
ATOM 1288 C CA . VAL B 1 15 ? -13.367 -0.867 5.207 1 96.88 15 VAL B CA 1
ATOM 1289 C C . VAL B 1 15 ? -11.961 -0.56 4.684 1 96.88 15 VAL B C 1
ATOM 1291 O O . VAL B 1 15 ? -11.75 -0.493 3.473 1 96.88 15 VAL B O 1
ATOM 1294 N N . CYS B 1 16 ? -10.977 -0.381 5.531 1 97.19 16 CYS B N 1
ATOM 1295 C CA . CYS B 1 16 ? -9.594 -0.159 5.125 1 97.19 16 CYS B CA 1
ATOM 1296 C C . CYS B 1 16 ? -8.945 -1.461 4.672 1 97.19 16 CYS B C 1
ATOM 1298 O O . CYS B 1 16 ? -8.992 -2.467 5.383 1 97.19 16 CYS B O 1
ATOM 1300 N N . ILE B 1 17 ? -8.305 -1.368 3.488 1 95.06 17 ILE B N 1
ATOM 1301 C CA . ILE B 1 17 ? -7.684 -2.588 2.98 1 95.06 17 ILE B CA 1
ATOM 1302 C C . ILE B 1 17 ? -6.168 -2.416 2.936 1 95.06 17 ILE B C 1
ATOM 1304 O O . ILE B 1 17 ? -5.473 -3.146 2.225 1 95.06 17 ILE B O 1
ATOM 1308 N N . GLY B 1 18 ? -5.668 -1.452 3.494 1 95.19 18 GLY B N 1
ATOM 1309 C CA . GLY B 1 18 ? -4.234 -1.289 3.684 1 95.19 18 GLY B CA 1
ATOM 1310 C C . GLY B 1 18 ? -3.479 -1.086 2.385 1 95.19 18 GLY B C 1
ATOM 1311 O O . GLY B 1 18 ? -2.338 -1.531 2.248 1 95.19 18 GLY B O 1
ATOM 1312 N N . CYS B 1 19 ? -4.004 -0.368 1.431 1 95.38 19 CYS B N 1
ATOM 1313 C CA . CYS B 1 19 ? -3.404 -0.256 0.106 1 95.38 19 CYS B CA 1
ATOM 1314 C C . CYS B 1 19 ? -2.369 0.863 0.068 1 95.38 19 CYS B C 1
ATOM 1316 O O . CYS B 1 19 ? -1.644 1.011 -0.917 1 95.38 19 CYS B O 1
ATOM 1318 N N . HIS B 1 20 ? -2.334 1.765 1.01 1 96.56 20 HIS B N 1
ATOM 1319 C CA . HIS B 1 20 ? -1.307 2.783 1.193 1 96.56 20 HIS B CA 1
ATOM 1320 C C . HIS B 1 20 ? -1.498 3.941 0.221 1 96.56 20 HIS B C 1
ATOM 1322 O O . HIS B 1 20 ? -0.66 4.844 0.15 1 96.56 20 HIS B O 1
ATOM 1328 N N . LEU B 1 21 ? -2.582 3.943 -0.492 1 97.19 21 LEU B N 1
ATOM 1329 C CA . LEU B 1 21 ? -2.832 5.047 -1.413 1 97.19 21 LEU B CA 1
ATOM 1330 C C . LEU B 1 21 ? -2.977 6.363 -0.657 1 97.19 21 LEU B C 1
ATOM 1332 O O . LEU B 1 21 ? -2.562 7.414 -1.149 1 97.19 21 LEU B O 1
ATOM 1336 N N . CYS B 1 22 ? -3.527 6.246 0.495 1 98.06 22 CYS B N 1
ATOM 1337 C CA . CYS B 1 22 ? -3.676 7.465 1.277 1 98.06 22 CYS B CA 1
ATOM 1338 C C . CYS B 1 22 ? -2.322 8.117 1.532 1 98.06 22 CYS B C 1
ATOM 1340 O O . CYS B 1 22 ? -2.207 9.344 1.521 1 98.06 22 CYS B O 1
ATOM 1342 N N . GLU B 1 23 ? -1.306 7.359 1.77 1 97.25 23 GLU B N 1
ATOM 1343 C CA . GLU B 1 23 ? 0.046 7.887 1.938 1 97.25 23 GLU B CA 1
ATOM 1344 C C . GLU B 1 23 ? 0.548 8.539 0.653 1 97.25 23 GLU B C 1
ATOM 1346 O O . GLU B 1 23 ? 1.136 9.625 0.691 1 97.25 23 GLU B O 1
ATOM 1351 N N . ILE B 1 24 ? 0.286 7.895 -0.4 1 96.81 24 ILE B N 1
ATOM 1352 C CA . ILE B 1 24 ? 0.764 8.359 -1.696 1 96.81 24 ILE B CA 1
ATOM 1353 C C . ILE B 1 24 ? 0.074 9.68 -2.057 1 96.81 24 ILE B C 1
ATOM 1355 O O . ILE B 1 24 ? 0.727 10.633 -2.488 1 96.81 24 ILE B O 1
ATOM 1359 N N . TYR B 1 25 ? -1.188 9.758 -1.805 1 97.38 25 TYR B N 1
ATOM 1360 C CA . TYR B 1 25 ? -1.927 10.977 -2.113 1 97.38 25 TYR B CA 1
ATOM 1361 C C . TYR B 1 25 ? -1.538 12.109 -1.167 1 97.38 25 TYR B C 1
ATOM 1363 O O . TYR B 1 25 ? -1.577 13.281 -1.541 1 97.38 25 TYR B O 1
ATOM 1371 N N . CYS B 1 26 ? -1.156 11.719 0.017 1 97.31 26 CYS B N 1
ATOM 1372 C CA . CYS B 1 26 ? -0.635 12.734 0.926 1 97.31 26 CYS B CA 1
ATOM 1373 C C . CYS B 1 26 ? 0.662 13.328 0.392 1 97.31 26 CYS B C 1
ATOM 1375 O O . CYS B 1 26 ? 0.854 14.547 0.43 1 97.31 26 CYS B O 1
ATOM 1377 N N . VAL B 1 27 ? 1.513 12.484 -0.079 1 95.5 27 VAL B N 1
ATOM 1378 C CA . VAL B 1 27 ? 2.744 12.938 -0.714 1 95.5 27 VAL B CA 1
ATOM 1379 C C . VAL B 1 27 ? 2.41 13.867 -1.884 1 95.5 27 VAL B C 1
ATOM 1381 O O . VAL B 1 27 ? 2.986 14.945 -2.014 1 95.5 27 VAL B O 1
ATOM 1384 N N . LEU B 1 28 ? 1.466 13.5 -2.684 1 96.56 28 LEU B N 1
ATOM 1385 C CA . LEU B 1 28 ? 1.038 14.312 -3.818 1 96.56 28 LEU B CA 1
ATOM 1386 C C . LEU B 1 28 ? 0.578 15.688 -3.357 1 96.56 28 LEU B C 1
ATOM 1388 O O . LEU B 1 28 ? 1.001 16.703 -3.912 1 96.56 28 LEU B O 1
ATOM 1392 N N . ALA B 1 29 ? -0.221 15.68 -2.338 1 96.81 29 ALA B N 1
ATOM 1393 C CA . ALA B 1 29 ? -0.823 16.922 -1.845 1 96.81 29 ALA B CA 1
ATOM 1394 C C . ALA B 1 29 ? 0.247 17.922 -1.432 1 96.81 29 ALA B C 1
ATOM 1396 O O . ALA B 1 29 ? 0.026 19.141 -1.493 1 96.81 29 ALA B O 1
ATOM 1397 N N . HIS B 1 30 ? 1.434 17.406 -1.104 1 94.88 30 HIS B N 1
ATOM 1398 C CA . HIS B 1 30 ? 2.443 18.297 -0.524 1 94.88 30 HIS B CA 1
ATOM 1399 C C . HIS B 1 30 ? 3.686 18.359 -1.405 1 94.88 30 HIS B C 1
ATOM 1401 O O . HIS B 1 30 ? 4.734 18.828 -0.968 1 94.88 30 HIS B O 1
ATOM 1407 N N . SER B 1 31 ? 3.672 17.875 -2.6 1 93.62 31 SER B N 1
ATOM 1408 C CA . SER B 1 31 ? 4.836 17.797 -3.473 1 93.62 31 SER B CA 1
ATOM 1409 C C . SER B 1 31 ? 4.891 18.969 -4.438 1 93.62 31 SER B C 1
ATOM 1411 O O . SER B 1 31 ? 5.93 19.234 -5.047 1 93.62 31 SER B O 1
ATOM 1413 N N . GLY B 1 32 ? 3.775 19.703 -4.703 1 92.19 32 GLY B N 1
ATOM 1414 C CA . GLY B 1 32 ? 3.752 20.828 -5.625 1 92.19 32 GLY B CA 1
ATOM 1415 C C . GLY B 1 32 ? 3.436 20.422 -7.055 1 92.19 32 GLY B C 1
ATOM 1416 O O . GLY B 1 32 ? 3.42 21.266 -7.953 1 92.19 32 GLY B O 1
ATOM 1417 N N . THR B 1 33 ? 3.258 19.125 -7.301 1 94.19 33 THR B N 1
ATOM 1418 C CA . THR B 1 33 ? 2.859 18.641 -8.617 1 94.19 33 THR B CA 1
ATOM 1419 C C . THR B 1 33 ? 1.492 17.969 -8.555 1 94.19 33 THR B C 1
ATOM 1421 O O . THR B 1 33 ? 1.011 17.625 -7.473 1 94.19 33 THR B O 1
ATOM 1424 N N . ARG B 1 34 ? 0.857 17.891 -9.75 1 93.06 34 ARG B N 1
ATOM 1425 C CA . ARG B 1 34 ? -0.418 17.188 -9.836 1 93.06 34 ARG B CA 1
ATOM 1426 C C . ARG B 1 34 ? -0.231 15.789 -10.406 1 93.06 34 ARG B C 1
ATOM 1428 O O . ARG B 1 34 ? -1.185 15.008 -10.484 1 93.06 34 ARG B O 1
ATOM 1435 N N . ASP B 1 35 ? 0.993 15.484 -10.719 1 95.06 35 ASP B N 1
ATOM 1436 C CA . ASP B 1 35 ? 1.328 14.18 -11.289 1 95.06 35 ASP B CA 1
ATOM 1437 C C . ASP B 1 35 ? 1.716 13.188 -10.195 1 95.06 35 ASP B C 1
ATOM 1439 O O . ASP B 1 35 ? 2.736 13.359 -9.523 1 95.06 35 ASP B O 1
ATOM 1443 N N . LEU B 1 36 ? 0.923 12.172 -10.086 1 95 36 LEU B N 1
ATOM 1444 C CA . LEU B 1 36 ? 1.092 11.195 -9.016 1 95 36 LEU B CA 1
ATOM 1445 C C . LEU B 1 36 ? 2.453 10.508 -9.109 1 95 36 LEU B C 1
ATOM 1447 O O . LEU B 1 36 ? 3.152 10.367 -8.109 1 95 36 LEU B O 1
ATOM 1451 N N . ILE B 1 37 ? 2.873 10.07 -10.289 1 95 37 ILE B N 1
ATOM 1452 C CA . ILE B 1 37 ? 4.125 9.359 -10.508 1 95 37 ILE B CA 1
ATOM 1453 C C . ILE B 1 37 ? 5.305 10.281 -10.219 1 95 37 ILE B C 1
ATOM 1455 O O . ILE B 1 37 ? 6.234 9.906 -9.5 1 95 37 ILE B O 1
ATOM 1459 N N . LYS B 1 38 ? 5.215 11.531 -10.695 1 94.5 38 LYS B N 1
ATOM 1460 C CA . LYS B 1 38 ? 6.277 12.5 -10.445 1 94.5 38 LYS B CA 1
ATOM 1461 C C . LYS B 1 38 ? 6.402 12.812 -8.961 1 94.5 38 LYS B C 1
ATOM 1463 O O . LYS B 1 38 ? 7.512 12.922 -8.438 1 94.5 38 LYS B O 1
ATOM 1468 N N . ALA B 1 39 ? 5.258 12.93 -8.328 1 94.5 39 ALA B N 1
ATOM 1469 C CA . ALA B 1 39 ? 5.262 13.227 -6.898 1 94.5 39 ALA B CA 1
ATOM 1470 C C . ALA B 1 39 ? 5.93 12.102 -6.109 1 94.5 39 ALA B C 1
ATOM 1472 O O . ALA B 1 39 ? 6.766 12.359 -5.238 1 94.5 39 ALA B O 1
ATOM 1473 N N . PHE B 1 40 ? 5.605 10.891 -6.465 1 92.44 40 PHE B N 1
ATOM 1474 C CA . PHE B 1 40 ? 6.07 9.742 -5.695 1 92.44 40 PHE B CA 1
ATOM 1475 C C . PHE B 1 40 ? 7.543 9.469 -5.973 1 92.44 40 PHE B C 1
ATOM 1477 O O . PHE B 1 40 ? 8.289 9.109 -5.062 1 92.44 40 PHE B O 1
ATOM 1484 N N . LYS B 1 41 ? 7.945 9.625 -7.098 1 91.88 41 LYS B N 1
ATOM 1485 C CA . LYS B 1 41 ? 9.289 9.211 -7.484 1 91.88 41 LYS B CA 1
ATOM 1486 C C . LYS B 1 41 ? 10.297 10.328 -7.258 1 91.88 41 LYS B C 1
ATOM 1488 O O . LYS B 1 41 ? 11.508 10.117 -7.371 1 91.88 41 LYS B O 1
ATOM 1493 N N . LYS B 1 42 ? 9.852 11.461 -6.84 1 89.56 42 LYS B N 1
ATOM 1494 C CA . LYS B 1 42 ? 10.75 12.586 -6.602 1 89.56 42 LYS B CA 1
ATOM 1495 C C . LYS B 1 42 ? 11.711 12.289 -5.457 1 89.56 42 LYS B C 1
ATOM 1497 O O . LYS B 1 42 ? 11.305 11.781 -4.41 1 89.56 42 LYS B O 1
ATOM 1502 N N . LYS B 1 43 ? 13.023 12.594 -5.672 1 86.25 43 LYS B N 1
ATOM 1503 C CA . LYS B 1 43 ? 14.07 12.305 -4.695 1 86.25 43 LYS B CA 1
ATOM 1504 C C . LYS B 1 43 ? 13.797 13.008 -3.369 1 86.25 43 LYS B C 1
ATOM 1506 O O . LYS B 1 43 ? 13.922 12.398 -2.303 1 86.25 43 LYS B O 1
ATOM 1511 N N . ASP B 1 44 ? 13.32 14.211 -3.396 1 87.19 44 ASP B N 1
ATOM 1512 C CA . ASP B 1 44 ? 13.078 14.984 -2.182 1 87.19 44 ASP B CA 1
ATOM 1513 C C . ASP B 1 44 ? 11.578 15.102 -1.897 1 87.19 44 ASP B C 1
ATOM 1515 O O . ASP B 1 44 ? 11.117 16.156 -1.438 1 87.19 44 ASP B O 1
ATOM 1519 N N . ARG B 1 45 ? 10.859 13.984 -2.195 1 88.94 45 ARG B N 1
ATOM 1520 C CA . ARG B 1 45 ? 9.422 14.078 -1.967 1 88.94 45 ARG B CA 1
ATOM 1521 C C . ARG B 1 45 ? 9.109 14.25 -0.483 1 88.94 45 ARG B C 1
ATOM 1523 O O . ARG B 1 45 ? 9.875 13.797 0.372 1 88.94 45 ARG B O 1
ATOM 1530 N N . PRO B 1 46 ? 8.047 14.93 -0.247 1 90.38 46 PRO B N 1
ATOM 1531 C CA . PRO B 1 46 ? 7.672 15.07 1.161 1 90.38 46 PRO B CA 1
ATOM 1532 C C . PRO B 1 46 ? 7.273 13.75 1.808 1 90.38 46 PRO B C 1
ATOM 1534 O O . PRO B 1 46 ? 6.871 12.812 1.11 1 90.38 46 PRO B O 1
ATOM 1537 N N . SER B 1 47 ? 7.414 13.703 3.074 1 90.75 47 SER B N 1
ATOM 1538 C CA . SER B 1 47 ? 6.941 12.539 3.816 1 90.75 47 SER B CA 1
ATOM 1539 C C . SER B 1 47 ? 5.418 12.539 3.936 1 90.75 47 SER B C 1
ATOM 1541 O O . SER B 1 47 ? 4.812 13.594 4.141 1 90.75 47 SER B O 1
ATOM 1543 N N . PRO B 1 48 ? 4.887 11.328 3.775 1 94.75 48 PRO B N 1
ATOM 1544 C CA . PRO B 1 48 ? 3.447 11.273 4.035 1 94.75 48 PRO B CA 1
ATOM 1545 C C . PRO B 1 48 ? 3.096 11.648 5.477 1 94.75 48 PRO B C 1
ATOM 1547 O O . PRO B 1 48 ? 3.832 11.305 6.402 1 94.75 48 PRO B O 1
ATOM 1550 N N . ARG B 1 49 ? 2.084 12.336 5.602 1 96.94 49 ARG B N 1
ATOM 1551 C CA . ARG B 1 49 ? 1.618 12.781 6.91 1 96.94 49 ARG B CA 1
ATOM 1552 C C . ARG B 1 49 ? 0.496 11.891 7.43 1 96.94 49 ARG B C 1
ATOM 1554 O O . ARG B 1 49 ? -0.135 12.203 8.438 1 96.94 49 ARG B O 1
ATOM 1561 N N . VAL B 1 50 ? 0.182 10.852 6.707 1 98.06 50 VAL B N 1
ATOM 1562 C CA . VAL B 1 50 ? -0.686 9.742 7.074 1 98.06 50 VAL B CA 1
ATOM 1563 C C . VAL B 1 50 ? 0.031 8.422 6.805 1 98.06 50 VAL B C 1
ATOM 1565 O O . VAL B 1 50 ? 0.716 8.273 5.793 1 98.06 50 VAL B O 1
ATOM 1568 N N . ILE B 1 51 ? -0.111 7.477 7.746 1 97.06 51 ILE B N 1
ATOM 1569 C CA . ILE B 1 51 ? 0.547 6.184 7.605 1 97.06 51 ILE B CA 1
ATOM 1570 C C . ILE B 1 51 ? -0.463 5.062 7.844 1 97.06 51 ILE B C 1
ATOM 1572 O O . ILE B 1 51 ? -1.305 5.156 8.742 1 97.06 51 ILE B O 1
ATOM 1576 N N . VAL B 1 52 ? -0.347 4.062 6.992 1 97.31 52 VAL B N 1
ATOM 1577 C CA . VAL B 1 52 ? -1.198 2.895 7.191 1 97.31 52 VAL B CA 1
ATOM 1578 C C . VAL B 1 52 ? -0.554 1.953 8.203 1 97.31 52 VAL B C 1
ATOM 1580 O O . VAL B 1 52 ? 0.608 1.568 8.055 1 97.31 52 VAL B O 1
ATOM 1583 N N . GLU B 1 53 ? -1.307 1.689 9.227 1 96.25 53 GLU B N 1
ATOM 1584 C CA . GLU B 1 53 ? -0.893 0.729 10.242 1 96.25 53 GLU B CA 1
ATOM 1585 C C . GLU B 1 53 ? -1.572 -0.622 10.039 1 96.25 53 GLU B C 1
ATOM 1587 O O . GLU B 1 53 ? -2.701 -0.686 9.547 1 96.25 53 GLU B O 1
ATOM 1592 N N . GLU B 1 54 ? -0.8 -1.601 10.312 1 92.75 54 GLU B N 1
ATOM 1593 C CA . GLU B 1 54 ? -1.324 -2.961 10.234 1 92.75 54 GLU B CA 1
ATOM 1594 C C . GLU B 1 54 ? -1.096 -3.717 11.539 1 92.75 54 GLU B C 1
ATOM 1596 O O . GLU B 1 54 ? -0.018 -3.631 12.133 1 92.75 54 GLU B O 1
ATOM 1601 N N . LYS B 1 55 ? -2.189 -4.246 11.992 1 87.06 55 LYS B N 1
ATOM 1602 C CA . LYS B 1 55 ? -2.061 -5.137 13.141 1 87.06 55 LYS B CA 1
ATOM 1603 C C . LYS B 1 55 ? -1.811 -6.574 12.703 1 87.06 55 LYS B C 1
ATOM 1605 O O . LYS B 1 55 ? -2.666 -7.191 12.062 1 87.06 55 LYS B O 1
ATOM 1610 N N . GLU B 1 56 ? -0.57 -7.059 13 1 72 56 GLU B N 1
ATOM 1611 C CA . GLU B 1 56 ? -0.126 -8.391 12.594 1 72 56 GLU B CA 1
ATOM 1612 C C . GLU B 1 56 ? -1.071 -9.469 13.109 1 72 56 GLU B C 1
ATOM 1614 O O . GLU B 1 56 ? -1.557 -9.391 14.242 1 72 56 GLU B O 1
ATOM 1619 N N . GLY B 1 57 ? -1.358 -10.422 12.383 1 70.94 57 GLY B N 1
ATOM 1620 C CA . GLY B 1 57 ? -2.094 -11.602 12.805 1 70.94 57 GLY B CA 1
ATOM 1621 C C . GLY B 1 57 ? -3.59 -11.484 12.578 1 70.94 57 GLY B C 1
ATOM 1622 O O . GLY B 1 57 ? -4.297 -12.492 12.531 1 70.94 57 GLY B O 1
ATOM 1623 N N . VAL B 1 58 ? -4.129 -10.258 12.469 1 79.31 58 VAL B N 1
ATOM 1624 C CA . VAL B 1 58 ? -5.582 -10.164 12.375 1 79.31 58 VAL B CA 1
ATOM 1625 C C . VAL B 1 58 ? -5.969 -9.406 11.109 1 79.31 58 VAL B C 1
ATOM 1627 O O . VAL B 1 58 ? -7.156 -9.234 10.82 1 79.31 58 VAL B O 1
ATOM 1630 N N . HIS B 1 59 ? -5.203 -9.102 10.211 1 85.06 59 HIS B N 1
ATOM 1631 C CA . HIS B 1 59 ? -5.469 -8.391 8.969 1 85.06 59 HIS B CA 1
ATOM 1632 C C . HIS B 1 59 ? -6.262 -7.109 9.227 1 85.06 59 HIS B C 1
ATOM 1634 O O . HIS B 1 59 ? -7.254 -6.844 8.547 1 85.06 59 HIS B O 1
ATOM 1640 N N . VAL B 1 60 ? -5.988 -6.379 10.289 1 92.31 60 VAL B N 1
ATOM 1641 C CA . VAL B 1 60 ? -6.562 -5.07 10.586 1 92.31 60 VAL B CA 1
ATOM 1642 C C . VAL B 1 60 ? -5.594 -3.971 10.164 1 92.31 60 VAL B C 1
ATOM 1644 O O . VAL B 1 60 ? -4.418 -3.996 10.531 1 92.31 60 VAL B O 1
ATOM 1647 N N . THR B 1 61 ? -6.105 -3.152 9.289 1 96 61 THR B N 1
ATOM 1648 C CA . THR B 1 61 ? -5.34 -2.002 8.82 1 96 61 THR B CA 1
ATOM 1649 C C . THR B 1 61 ? -6.129 -0.711 9.016 1 96 61 THR B C 1
ATOM 1651 O O . THR B 1 61 ? -7.359 -0.733 9.07 1 96 61 THR B O 1
ATOM 1654 N N . PHE B 1 62 ? -5.438 0.322 9.219 1 96.88 62 PHE B N 1
ATOM 1655 C CA . PHE B 1 62 ? -6.066 1.636 9.297 1 96.88 62 PHE B CA 1
ATOM 1656 C C . PHE B 1 62 ? -5.047 2.736 9.023 1 96.88 62 PHE B C 1
ATOM 1658 O O . PHE B 1 62 ? -3.842 2.527 9.172 1 96.88 62 PHE B O 1
ATOM 1665 N N . ALA B 1 63 ? -5.562 3.859 8.641 1 97.94 63 ALA B N 1
ATOM 1666 C CA . ALA B 1 63 ? -4.727 5.031 8.398 1 97.94 63 ALA B CA 1
ATOM 1667 C C . ALA B 1 63 ? -4.562 5.855 9.672 1 97.94 63 ALA B C 1
ATOM 1669 O O . ALA B 1 63 ? -5.547 6.238 10.305 1 97.94 63 ALA B O 1
ATOM 1670 N N . LEU B 1 64 ? -3.324 6.109 10.016 1 97.81 64 LEU B N 1
ATOM 1671 C CA . LEU B 1 64 ? -2.988 6.879 11.211 1 97.81 64 LEU B CA 1
ATOM 1672 C C . LEU B 1 64 ? -2.529 8.281 10.836 1 97.81 64 LEU B C 1
ATOM 1674 O O . LEU B 1 64 ? -1.566 8.445 10.086 1 97.81 64 LEU B O 1
ATOM 1678 N N . GLN B 1 65 ? -3.27 9.258 11.258 1 97.81 65 GLN B N 1
ATOM 1679 C CA . GLN B 1 65 ? -2.898 10.664 11.086 1 97.81 65 GLN B CA 1
ATOM 1680 C C . GLN B 1 65 ? -3.311 11.492 12.305 1 97.81 65 GLN B C 1
ATOM 1682 O O . GLN B 1 65 ? -3.99 10.984 13.203 1 97.81 65 GLN B O 1
ATOM 1687 N N . CYS B 1 66 ? -2.844 12.703 12.391 1 98.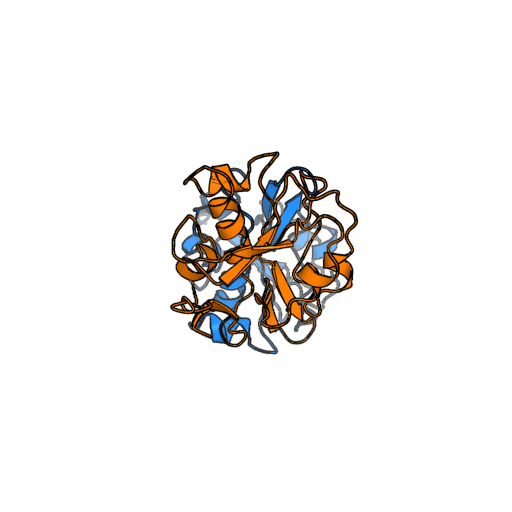38 66 CYS B N 1
ATOM 1688 C CA . CYS B 1 66 ? -3.139 13.633 13.477 1 98.38 66 CYS B CA 1
ATOM 1689 C C . CYS B 1 66 ? -4.641 13.742 13.711 1 98.38 66 CYS B C 1
ATOM 1691 O O . CYS B 1 66 ? -5.422 13.75 12.758 1 98.38 66 CYS B O 1
ATOM 1693 N N . ARG B 1 67 ? -5.004 13.93 15.008 1 97.31 67 ARG B N 1
ATOM 1694 C CA . ARG B 1 67 ? -6.418 14.016 15.352 1 97.31 67 ARG B CA 1
ATOM 1695 C C . ARG B 1 67 ? -6.812 15.453 15.688 1 97.31 67 ARG B C 1
ATOM 1697 O O . ARG B 1 67 ? -7.949 15.711 16.094 1 97.31 67 ARG B O 1
ATOM 1704 N N . HIS B 1 68 ? -5.871 16.281 15.562 1 97.75 68 HIS B N 1
ATOM 1705 C CA . HIS B 1 68 ? -6.148 17.688 15.828 1 97.75 68 HIS B CA 1
ATOM 1706 C C . HIS B 1 68 ? -6.949 17.844 17.109 1 97.75 68 HIS B C 1
ATOM 1708 O O . HIS B 1 68 ? -7.984 18.516 17.125 1 97.75 68 HIS B O 1
ATOM 1714 N N . CYS B 1 69 ? -6.379 17.406 18.172 1 96.94 69 CYS B N 1
ATOM 1715 C CA . CYS B 1 69 ? -7.047 17.234 19.453 1 96.94 69 CYS B CA 1
ATOM 1716 C C . CYS B 1 69 ? -7.531 18.578 20 1 96.94 69 CYS B C 1
ATOM 1718 O O . CYS B 1 69 ? -6.988 19.625 19.656 1 96.94 69 CYS B O 1
ATOM 1720 N N . ASP B 1 70 ? -8.555 18.453 20.891 1 95.94 70 ASP B N 1
ATOM 1721 C CA . ASP B 1 70 ? -9.047 19.641 21.594 1 95.94 70 ASP B CA 1
ATOM 1722 C C . ASP B 1 70 ? -8.023 20.141 22.609 1 95.94 70 ASP B C 1
ATOM 1724 O O . ASP B 1 70 ? -7.809 21.344 22.734 1 95.94 70 ASP B O 1
ATOM 1728 N N . ASP B 1 71 ? -7.461 19.25 23.297 1 96.75 71 ASP B N 1
ATOM 1729 C CA . ASP B 1 71 ? -6.371 19.547 24.219 1 96.75 71 ASP B CA 1
ATOM 1730 C C . ASP B 1 71 ? -5.035 19.047 23.672 1 96.75 71 ASP B C 1
ATOM 1732 O O . ASP B 1 71 ? -4.559 17.984 24.062 1 96.75 71 ASP B O 1
ATOM 1736 N N . PRO B 1 72 ? -4.41 19.828 22.828 1 98 72 PRO B N 1
ATOM 1737 C CA . PRO B 1 72 ? -3.221 19.375 22.109 1 98 72 PRO B CA 1
ATOM 1738 C C . PRO B 1 72 ? -1.958 19.422 22.969 1 98 72 PRO B C 1
ATOM 1740 O O . PRO B 1 72 ? -1.388 20.5 23.172 1 98 72 PRO B O 1
ATOM 1743 N N . LEU B 1 73 ? -1.499 18.312 23.375 1 98.69 73 LEU B N 1
ATOM 1744 C CA . LEU B 1 73 ? -0.275 18.219 24.156 1 98.69 73 LEU B CA 1
ATOM 1745 C C . LEU B 1 73 ? 0.929 18.688 23.344 1 98.69 73 LEU B C 1
ATOM 1747 O O . LEU B 1 73 ? 1.885 19.219 23.906 1 98.69 73 LEU B O 1
ATOM 1751 N N . CYS B 1 74 ? 0.801 18.531 22.078 1 98.81 74 CYS B N 1
ATOM 1752 C CA . CYS B 1 74 ? 1.918 18.922 21.234 1 98.81 74 CYS B CA 1
ATOM 1753 C C . CYS B 1 74 ? 2.121 20.438 21.25 1 98.81 74 CYS B C 1
ATOM 1755 O O . CYS B 1 74 ? 3.254 20.906 21.141 1 98.81 74 CYS B O 1
ATOM 1757 N N . ILE B 1 75 ? 1.063 21.172 21.297 1 98.69 75 ILE B N 1
ATOM 1758 C CA . ILE B 1 75 ? 1.185 22.625 21.406 1 98.69 75 ILE B CA 1
ATOM 1759 C C . ILE B 1 75 ? 1.789 22.984 22.766 1 98.69 75 ILE B C 1
ATOM 1761 O O . ILE B 1 75 ? 2.693 23.828 22.844 1 98.69 75 ILE B O 1
ATOM 1765 N N . LYS B 1 76 ? 1.368 22.328 23.797 1 98.62 76 LYS B N 1
ATOM 1766 C CA . LYS B 1 76 ? 1.832 22.625 25.156 1 98.62 76 LYS B CA 1
ATOM 1767 C C . LYS B 1 76 ? 3.316 22.312 25.312 1 98.62 76 LYS B C 1
ATOM 1769 O O . LYS B 1 76 ? 4.035 23.016 26.016 1 98.62 76 LYS B O 1
ATOM 1774 N N . ALA B 1 77 ? 3.717 21.312 24.609 1 98.69 77 ALA B N 1
ATOM 1775 C CA . ALA B 1 77 ? 5.086 20.828 24.766 1 98.69 77 ALA B CA 1
ATOM 1776 C C . ALA B 1 77 ? 6.043 21.578 23.844 1 98.69 77 ALA B C 1
ATOM 1778 O O . ALA B 1 77 ? 7.262 21.422 23.938 1 98.69 77 ALA B O 1
ATOM 1779 N N . CYS B 1 78 ? 5.52 22.391 22.953 1 98.62 78 CYS B N 1
ATOM 1780 C CA . CYS B 1 78 ? 6.363 23.031 21.953 1 98.62 78 CYS B CA 1
ATOM 1781 C C . CYS B 1 78 ? 7.023 24.281 22.516 1 98.62 78 CYS B C 1
ATOM 1783 O O . CYS B 1 78 ? 6.363 25.297 22.734 1 98.62 78 CYS B O 1
ATOM 1785 N N . ILE B 1 79 ? 8.312 24.297 22.672 1 98 79 ILE B N 1
ATOM 1786 C CA . ILE B 1 79 ? 9.016 25.344 23.391 1 98 79 ILE B CA 1
ATOM 1787 C C . ILE B 1 79 ? 9.172 26.578 22.484 1 98 79 ILE B C 1
ATOM 1789 O O . ILE B 1 79 ? 9.305 27.703 22.969 1 98 79 ILE B O 1
ATOM 1793 N N . THR B 1 80 ? 9.094 26.375 21.203 1 98.12 80 THR B N 1
ATOM 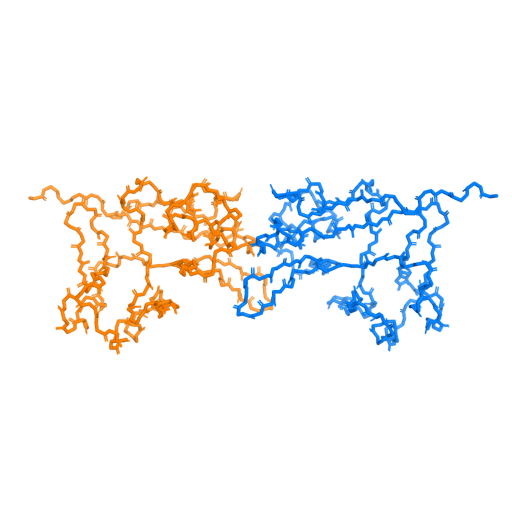1794 C CA . THR B 1 80 ? 9.328 27.5 20.281 1 98.12 80 THR B CA 1
ATOM 1795 C C . THR B 1 80 ? 8.008 28.094 19.812 1 98.12 80 THR B C 1
ATOM 1797 O O . THR B 1 80 ? 7.988 29.109 19.125 1 98.12 80 THR B O 1
ATOM 1800 N N . GLY B 1 81 ? 6.949 27.438 20.109 1 98.25 81 GLY B N 1
ATOM 1801 C CA . GLY B 1 81 ? 5.652 27.875 19.625 1 98.25 81 GLY B CA 1
ATOM 1802 C C . GLY B 1 81 ? 5.391 27.484 18.172 1 98.25 81 GLY B C 1
ATOM 1803 O O . GLY B 1 81 ? 4.488 28.031 17.547 1 98.25 81 GLY B O 1
ATOM 1804 N N . ALA B 1 82 ? 6.18 26.562 17.672 1 98.5 82 ALA B N 1
ATOM 1805 C CA . ALA B 1 82 ? 5.98 26.094 16.297 1 98.5 82 ALA B CA 1
ATOM 1806 C C . ALA B 1 82 ? 4.621 25.422 16.141 1 98.5 82 ALA B C 1
ATOM 1808 O O . ALA B 1 82 ? 3.922 25.641 15.148 1 98.5 82 ALA B O 1
ATOM 1809 N N . MET B 1 83 ? 4.312 24.594 17.141 1 98.69 83 MET B N 1
ATOM 1810 C CA . MET B 1 83 ? 2.992 23.969 17.125 1 98.69 83 MET B CA 1
ATOM 1811 C C . MET B 1 83 ? 1.922 24.969 17.562 1 98.69 83 MET B C 1
ATOM 1813 O O . MET B 1 83 ? 2.041 25.594 18.609 1 98.69 83 MET B O 1
ATOM 1817 N N . HIS B 1 84 ? 0.93 25.141 16.672 1 98.25 84 HIS B N 1
ATOM 1818 C CA . HIS B 1 84 ? -0.125 26.094 16.984 1 98.25 84 HIS B CA 1
ATOM 1819 C C . HIS B 1 84 ? -1.438 25.703 16.312 1 98.25 84 HIS B C 1
ATOM 1821 O O . HIS B 1 84 ? -1.448 24.891 15.383 1 98.25 84 HIS B O 1
ATOM 1827 N N . ARG B 1 85 ? -2.469 26.234 16.766 1 97.19 85 ARG B N 1
ATOM 1828 C CA . ARG B 1 85 ? -3.785 26.016 16.172 1 97.19 85 ARG B CA 1
ATOM 1829 C C . ARG B 1 85 ? -4.129 27.109 15.172 1 97.19 85 ARG B C 1
ATOM 1831 O O . ARG B 1 85 ? -3.969 28.297 15.461 1 97.19 85 ARG B O 1
ATOM 1838 N N . ASP B 1 86 ? -4.516 26.656 13.992 1 95.56 86 ASP B N 1
ATOM 1839 C CA . ASP B 1 86 ? -4.988 27.625 13.008 1 95.56 86 ASP B CA 1
ATOM 1840 C C . ASP B 1 86 ? -6.328 28.219 13.43 1 95.56 86 ASP B C 1
ATOM 1842 O O . ASP B 1 86 ? -7.277 27.5 13.719 1 95.56 86 ASP B O 1
ATOM 1846 N N . GLU B 1 87 ? -6.426 29.516 13.391 1 91.75 87 GLU B N 1
ATOM 1847 C CA . GLU B 1 87 ? -7.598 30.219 13.914 1 91.75 87 GLU B CA 1
ATOM 1848 C C . GLU B 1 87 ? -8.805 30.031 13 1 91.75 87 GLU B C 1
ATOM 1850 O O . GLU B 1 87 ? -9.945 30.031 13.461 1 91.75 87 GLU B O 1
ATOM 1855 N N . ASN B 1 88 ? -8.602 29.859 11.758 1 89.69 88 ASN B N 1
ATOM 1856 C CA . ASN B 1 88 ? -9.695 29.781 10.789 1 89.69 88 ASN B CA 1
ATOM 1857 C C . ASN B 1 88 ? -10.273 28.375 10.711 1 89.69 88 ASN B C 1
ATOM 1859 O O . ASN B 1 88 ? -11.484 28.203 10.578 1 89.69 88 ASN B O 1
ATOM 1863 N N . THR B 1 89 ? -9.438 27.328 10.852 1 91.19 89 THR B N 1
ATOM 1864 C CA . THR B 1 89 ? -9.883 25.953 10.594 1 91.19 89 THR B CA 1
ATOM 1865 C C . THR B 1 89 ? -9.883 25.141 11.875 1 91.19 89 THR B C 1
ATOM 1867 O O . THR B 1 89 ? -10.492 24.062 11.93 1 91.19 89 THR B O 1
ATOM 1870 N N . GLY B 1 90 ? -9.117 25.625 12.859 1 94.12 90 GLY B N 1
ATOM 1871 C CA . GLY B 1 90 ? -8.953 24.844 14.078 1 94.12 90 GLY B CA 1
ATOM 1872 C C . GLY B 1 90 ? -7.895 23.766 13.961 1 94.12 90 GLY B C 1
ATOM 1873 O O . GLY B 1 90 ? -7.586 23.078 14.938 1 94.12 90 GLY B O 1
ATOM 1874 N N . ALA B 1 91 ? -7.285 23.594 12.844 1 96.38 91 ALA B N 1
ATOM 1875 C CA . ALA B 1 91 ? -6.25 22.578 12.633 1 96.38 91 ALA B CA 1
ATOM 1876 C C . ALA B 1 91 ? -4.992 22.906 13.422 1 96.38 91 ALA B C 1
ATOM 1878 O O . ALA B 1 91 ? -4.656 24.078 13.617 1 96.38 91 ALA B O 1
ATOM 1879 N N . ILE B 1 92 ? -4.387 21.906 13.945 1 97.94 92 ILE B N 1
ATOM 1880 C CA . ILE B 1 92 ? -3.07 22.078 14.555 1 97.94 92 ILE B CA 1
ATOM 1881 C C . ILE B 1 92 ? -1.989 21.984 13.477 1 97.94 92 ILE B C 1
ATOM 1883 O O . ILE B 1 92 ? -1.953 21.031 12.703 1 97.94 92 ILE B O 1
ATOM 1887 N N . LEU B 1 93 ? -1.135 23 13.453 1 97.88 93 LEU B N 1
ATOM 1888 C CA . LEU B 1 93 ? -0.107 23.094 12.43 1 97.88 93 LEU B CA 1
ATOM 1889 C C . LEU B 1 93 ? 1.278 23.234 13.055 1 97.88 93 LEU B C 1
ATOM 1891 O O . LEU B 1 93 ? 1.403 23.578 14.227 1 97.88 93 LEU B O 1
ATOM 1895 N N . CYS B 1 94 ? 2.223 22.844 12.227 1 97.94 94 CYS B N 1
ATOM 1896 C CA . CYS B 1 94 ? 3.617 23.062 12.594 1 97.94 94 CYS B CA 1
ATOM 1897 C C . CYS B 1 94 ? 4.242 24.141 11.719 1 97.94 94 CYS B C 1
ATOM 1899 O O . CYS B 1 94 ? 4.332 23.984 10.5 1 97.94 94 CYS B O 1
ATOM 1901 N N . ASP B 1 95 ? 4.613 25.281 12.336 1 97.25 95 ASP B N 1
ATOM 1902 C CA . ASP B 1 95 ? 5.402 26.297 11.641 1 97.25 95 ASP B CA 1
ATOM 1903 C C . ASP B 1 95 ? 6.852 25.844 11.477 1 97.25 95 ASP B C 1
ATOM 1905 O O . ASP B 1 95 ? 7.633 25.891 12.43 1 97.25 95 ASP B O 1
ATOM 1909 N N . GLU B 1 96 ? 7.207 25.5 10.242 1 94.81 96 GLU B N 1
ATOM 1910 C CA . GLU B 1 96 ? 8.516 24.891 9.992 1 94.81 96 GLU B CA 1
ATOM 1911 C C . GLU B 1 96 ? 9.641 25.891 10.242 1 94.81 96 GLU B C 1
ATOM 1913 O O . GLU B 1 96 ? 10.773 25.5 10.531 1 94.81 96 GLU B O 1
ATOM 1918 N N . GLU B 1 97 ? 9.406 27.156 10.211 1 96.25 97 GLU B N 1
ATOM 1919 C CA . GLU B 1 97 ? 10.43 28.172 10.438 1 96.25 97 GLU B CA 1
ATOM 1920 C C . GLU B 1 97 ? 10.75 28.312 11.922 1 96.25 97 GLU B C 1
ATOM 1922 O O . GLU B 1 97 ? 11.859 28.719 12.289 1 96.25 97 GLU B O 1
ATOM 1927 N N . LYS B 1 98 ? 9.812 27.953 12.727 1 97.75 98 LYS B N 1
ATOM 1928 C CA . LYS B 1 98 ? 9.984 28.062 14.172 1 97.75 98 LYS B CA 1
ATOM 1929 C C . LYS B 1 98 ? 10.414 26.734 14.781 1 97.75 98 LYS B C 1
ATOM 1931 O O . LYS B 1 98 ? 10.906 26.688 15.906 1 97.75 98 LYS B O 1
ATOM 1936 N N . CYS B 1 99 ? 10.227 25.672 14.039 1 97.62 99 CYS B N 1
ATOM 1937 C CA . CYS B 1 99 ? 10.523 24.328 14.555 1 97.62 99 CYS B CA 1
ATOM 1938 C C . CYS B 1 99 ? 12.023 24.094 14.602 1 97.62 99 CYS B C 1
ATOM 1940 O O . CYS B 1 99 ? 12.719 24.281 13.602 1 97.62 99 CYS B O 1
ATOM 1942 N N . VAL B 1 100 ? 12.516 23.609 15.758 1 96.62 100 VAL B N 1
ATOM 1943 C CA . VAL B 1 100 ? 13.961 23.406 15.883 1 96.62 100 VAL B CA 1
ATOM 1944 C C . VAL B 1 100 ? 14.258 21.906 15.945 1 96.62 100 VAL B C 1
ATOM 1946 O O . VAL B 1 100 ? 15.398 21.5 16.219 1 96.62 100 VAL B O 1
ATOM 1949 N N . GLY B 1 101 ? 13.266 21.094 15.797 1 96.88 101 GLY B N 1
ATOM 1950 C CA . GLY B 1 101 ? 13.477 19.656 15.742 1 96.88 101 GLY B CA 1
ATOM 1951 C C . GLY B 1 101 ? 13.82 19.047 17.094 1 96.88 101 GLY B C 1
ATOM 1952 O O . GLY B 1 101 ? 14.664 18.156 17.172 1 96.88 101 GLY B O 1
ATOM 1953 N N . CYS B 1 102 ? 13.258 19.562 18.125 1 96.88 102 CYS B N 1
ATOM 1954 C CA . CYS B 1 102 ? 13.539 19.016 19.438 1 96.88 102 CYS B CA 1
ATOM 1955 C C . CYS B 1 102 ? 12.797 17.719 19.672 1 96.88 102 CYS B C 1
ATOM 1957 O O . CYS B 1 102 ? 13.141 16.953 20.578 1 96.88 102 CYS B O 1
ATOM 1959 N N . TRP B 1 103 ? 11.648 17.438 19.031 1 97.62 103 TRP B N 1
ATOM 1960 C CA . TRP B 1 103 ? 10.906 16.188 18.953 1 97.62 103 TRP B CA 1
ATOM 1961 C C . TRP B 1 103 ? 10.07 15.977 20.203 1 97.62 103 TRP B C 1
ATOM 1963 O O . TRP B 1 103 ? 9.555 14.875 20.438 1 97.62 103 TRP B O 1
ATOM 1973 N N . SER B 1 104 ? 9.906 17 20.984 1 98.38 104 SER B N 1
ATOM 1974 C CA . SER B 1 104 ? 9.031 16.891 22.156 1 98.38 104 SER B CA 1
ATOM 1975 C C . SER B 1 104 ? 7.602 16.578 21.734 1 98.38 104 SER B C 1
ATOM 1977 O O . SER B 1 104 ? 6.91 15.797 22.406 1 98.38 104 SER B O 1
ATOM 1979 N N . CYS B 1 105 ? 7.176 17.156 20.641 1 98.62 105 CYS B N 1
ATOM 1980 C CA . CYS B 1 105 ? 5.82 16.938 20.156 1 98.62 105 CYS B CA 1
ATOM 1981 C C . CYS B 1 105 ? 5.605 15.477 19.781 1 98.62 105 CYS B C 1
ATOM 1983 O O . CYS B 1 105 ? 4.512 14.938 19.953 1 98.62 105 CYS B O 1
ATOM 1985 N N . ILE B 1 106 ? 6.621 14.812 19.266 1 98.31 106 ILE B N 1
ATOM 1986 C CA . ILE B 1 106 ? 6.547 13.398 18.922 1 98.31 106 ILE B CA 1
ATOM 1987 C C . ILE B 1 106 ? 6.348 12.57 20.188 1 98.31 106 ILE B C 1
ATOM 1989 O O . ILE B 1 106 ? 5.504 11.672 20.219 1 98.31 106 ILE B O 1
ATOM 1993 N N . LEU B 1 107 ? 7.031 12.938 21.203 1 98.38 107 LEU B N 1
ATOM 1994 C CA . LEU B 1 107 ? 7.035 12.172 22.453 1 98.38 107 LEU B CA 1
ATOM 1995 C C . LEU B 1 107 ? 5.691 12.289 23.172 1 98.38 107 LEU B C 1
ATOM 1997 O O . LEU B 1 107 ? 5.234 11.336 23.797 1 98.38 107 LEU B O 1
ATOM 2001 N N . VAL B 1 108 ? 5.078 13.391 23.047 1 98.62 108 VAL B N 1
ATOM 2002 C CA . VAL B 1 108 ? 3.914 13.641 23.891 1 98.62 108 VAL B CA 1
ATOM 2003 C C . VAL B 1 108 ? 2.639 13.305 23.109 1 98.62 108 VAL B C 1
ATOM 2005 O O . VAL B 1 108 ? 1.546 13.281 23.688 1 98.62 108 VAL B O 1
ATOM 2008 N N . CYS B 1 109 ? 2.652 13.07 21.844 1 98.69 109 CYS B N 1
ATOM 2009 C CA . CYS B 1 109 ? 1.454 12.773 21.078 1 98.69 109 CYS B CA 1
ATOM 2010 C C . CYS B 1 109 ? 0.854 11.438 21.484 1 98.69 109 CYS B C 1
ATOM 2012 O O . CYS B 1 109 ? 1.48 10.391 21.312 1 98.69 109 CYS B O 1
ATOM 2014 N N . PRO B 1 110 ? -0.335 11.406 21.938 1 98.06 110 PRO B N 1
ATOM 2015 C CA . PRO B 1 110 ? -0.908 10.148 22.422 1 98.06 110 PRO B CA 1
ATOM 2016 C C . PRO B 1 110 ? -1.213 9.172 21.281 1 98.06 110 PRO B C 1
ATOM 2018 O O . PRO B 1 110 ? -1.434 7.98 21.531 1 98.06 110 PRO B O 1
ATOM 2021 N N . TYR B 1 111 ? -1.2 9.625 20.078 1 97.19 111 TYR B N 1
ATOM 2022 C CA . TYR B 1 111 ? -1.584 8.781 18.953 1 97.19 111 TYR B CA 1
ATOM 2023 C C . TYR B 1 111 ? -0.366 8.391 18.125 1 97.19 111 TYR B C 1
ATOM 2025 O O . TYR B 1 111 ? -0.476 7.602 17.188 1 97.19 111 TYR B O 1
ATOM 2033 N N . GLY B 1 112 ? 0.778 9.008 18.422 1 97.38 112 GLY B N 1
ATOM 2034 C CA . GLY B 1 112 ? 1.943 8.727 17.594 1 97.38 112 GLY B CA 1
ATOM 2035 C C . GLY B 1 112 ? 1.803 9.234 16.172 1 97.38 112 GLY B C 1
ATOM 2036 O O . GLY B 1 112 ? 2.246 8.578 15.227 1 97.38 112 GLY B O 1
ATOM 2037 N N . ALA B 1 113 ? 1.135 10.414 16.047 1 98.06 113 ALA B N 1
ATOM 2038 C CA . ALA B 1 113 ? 0.75 10.883 14.727 1 98.06 113 ALA B CA 1
ATOM 2039 C C . ALA B 1 113 ? 1.747 11.906 14.195 1 98.06 113 ALA B C 1
ATOM 2041 O O . ALA B 1 113 ? 1.604 12.406 13.078 1 98.06 113 ALA B O 1
ATOM 2042 N N . ILE B 1 114 ? 2.713 12.297 14.992 1 97.94 114 ILE B N 1
ATOM 2043 C CA . ILE B 1 114 ? 3.738 13.258 14.586 1 97.94 114 ILE B CA 1
ATOM 2044 C C . ILE B 1 114 ? 5.051 12.531 14.328 1 97.94 114 ILE B C 1
ATOM 2046 O O . ILE B 1 114 ? 5.457 11.664 15.109 1 97.94 114 ILE B O 1
ATOM 2050 N N . ARG B 1 115 ? 5.633 12.852 13.211 1 95.81 115 ARG B N 1
ATOM 2051 C CA . ARG B 1 115 ? 6.855 12.164 12.812 1 95.81 115 ARG B CA 1
ATOM 2052 C C . ARG B 1 115 ? 7.957 13.156 12.477 1 95.81 115 ARG B C 1
ATOM 2054 O O . ARG B 1 115 ? 7.707 14.359 12.375 1 95.81 115 ARG B O 1
ATOM 2061 N N . ARG B 1 116 ? 9.203 12.531 12.383 1 93.5 116 ARG B N 1
ATOM 2062 C CA . ARG B 1 116 ? 10.32 13.328 11.891 1 93.5 116 ARG B CA 1
ATOM 2063 C C . ARG B 1 116 ? 10.25 13.516 10.383 1 93.5 116 ARG B C 1
ATOM 2065 O O . ARG B 1 116 ? 10.008 12.562 9.641 1 93.5 116 ARG B O 1
ATOM 2072 N N . GLY B 1 117 ? 10.383 14.734 10.016 1 86.69 117 GLY B N 1
ATOM 2073 C CA . GLY B 1 117 ? 10.453 14.961 8.578 1 86.69 117 GLY B CA 1
ATOM 2074 C C . GLY B 1 117 ? 11.68 14.344 7.934 1 86.69 117 GLY B C 1
ATOM 2075 O O . GLY B 1 117 ? 12.758 14.336 8.523 1 86.69 117 GLY B O 1
ATOM 2076 N N . GLU B 1 118 ? 11.523 13.617 6.812 1 77.25 118 GLU B N 1
ATOM 2077 C CA . GLU B 1 118 ? 12.625 12.938 6.148 1 77.25 118 GLU B CA 1
ATOM 2078 C C . GLU B 1 118 ? 13.625 13.938 5.578 1 77.25 118 GLU B C 1
ATOM 2080 O O . GLU B 1 118 ? 14.836 13.719 5.645 1 77.25 118 GLU B O 1
ATOM 2085 N N . ASN B 1 119 ? 13.156 14.977 5.051 1 75.62 119 ASN B N 1
ATOM 2086 C CA . ASN B 1 119 ? 14.047 15.891 4.344 1 75.62 119 ASN B CA 1
ATOM 2087 C C . ASN B 1 119 ? 14.375 17.109 5.188 1 75.62 119 ASN B C 1
ATOM 2089 O O . ASN B 1 119 ? 15.445 17.703 5.039 1 75.62 119 ASN B O 1
ATOM 2093 N N . LYS B 1 120 ? 13.359 17.359 6.105 1 77.62 120 LYS B N 1
ATOM 2094 C CA . LYS B 1 120 ? 13.555 18.531 6.945 1 77.62 120 LYS B CA 1
ATOM 2095 C C . LYS B 1 120 ? 13.719 18.141 8.414 1 77.62 120 LYS B C 1
ATOM 2097 O O . LYS B 1 120 ? 13.188 17.109 8.844 1 77.62 120 LYS B O 1
ATOM 2102 N N . LYS B 1 121 ? 14.688 18.75 9.148 1 88.56 121 LYS B N 1
ATOM 2103 C CA . LYS B 1 121 ? 14.844 18.547 10.594 1 88.56 121 LYS B CA 1
ATOM 2104 C C . LYS B 1 121 ? 13.703 19.203 11.367 1 88.56 121 LYS B C 1
ATOM 2106 O O . LYS B 1 121 ? 13.93 19.906 12.352 1 88.56 121 LYS B O 1
ATOM 2111 N N . VAL B 1 122 ? 12.469 19.031 10.812 1 94.69 122 VAL B N 1
ATOM 2112 C CA . VAL B 1 122 ? 11.281 19.594 11.453 1 94.69 122 VAL B CA 1
ATOM 2113 C C . VAL B 1 122 ? 10.219 18.5 11.609 1 94.69 122 VAL B C 1
ATOM 2115 O O . VAL B 1 122 ? 10.289 17.469 10.953 1 94.69 122 VAL B O 1
ATOM 2118 N N . ALA B 1 123 ? 9.266 18.75 12.492 1 96.5 123 ALA B N 1
ATOM 2119 C CA . ALA B 1 123 ? 8.164 17.812 12.719 1 96.5 123 ALA B CA 1
ATOM 2120 C C . ALA B 1 123 ? 7.234 17.766 11.516 1 96.5 123 ALA B C 1
ATOM 2122 O O . ALA B 1 123 ? 6.977 18.781 10.875 1 96.5 123 ALA B O 1
ATOM 2123 N N . SER B 1 124 ? 6.785 16.578 11.195 1 96 124 SER B N 1
ATOM 2124 C CA . SER B 1 124 ? 5.844 16.344 10.102 1 96 124 SER B CA 1
ATOM 2125 C C . SER B 1 124 ? 4.555 15.711 10.617 1 96 124 SER B C 1
ATOM 2127 O O . SER B 1 124 ? 4.59 14.68 11.297 1 96 124 SER B O 1
ATOM 2129 N N . LYS B 1 125 ? 3.463 16.375 10.289 1 97.56 125 LYS B N 1
ATOM 2130 C CA . LYS B 1 125 ? 2.158 15.859 10.688 1 97.56 125 LYS B CA 1
ATOM 2131 C C . LYS B 1 125 ? 1.058 16.359 9.758 1 97.56 125 LYS B C 1
ATOM 2133 O O . LYS B 1 125 ? 1.255 17.328 9.023 1 97.56 125 LYS B O 1
ATOM 2138 N N . CYS B 1 126 ? -0.041 15.672 9.867 1 98.25 126 CYS B N 1
ATOM 2139 C CA . CYS B 1 126 ? -1.202 16.047 9.07 1 98.25 126 CYS B CA 1
ATOM 2140 C C . CYS B 1 126 ? -1.592 17.5 9.32 1 98.25 126 CYS B C 1
ATOM 2142 O O . CYS B 1 126 ? -1.598 17.953 10.469 1 98.25 126 CYS B O 1
ATOM 2144 N N . ASP B 1 127 ? -1.942 18.188 8.258 1 97.31 127 ASP B N 1
ATOM 2145 C CA . ASP B 1 127 ? -2.396 19.578 8.344 1 97.31 127 ASP B CA 1
ATOM 2146 C C . ASP B 1 127 ? -3.814 19.719 7.801 1 97.31 127 ASP B C 1
ATOM 2148 O O . ASP B 1 127 ? -4.25 20.828 7.488 1 97.31 127 ASP B O 1
ATOM 2152 N N . LEU B 1 128 ? -4.48 18.656 7.555 1 97.38 128 LEU B N 1
ATOM 2153 C CA . LEU B 1 128 ? -5.844 18.609 7.039 1 97.38 128 LEU B CA 1
ATOM 2154 C C . LEU B 1 128 ? -5.922 19.219 5.641 1 97.38 128 LEU B C 1
ATOM 2156 O O . LEU B 1 128 ? -7.008 19.547 5.16 1 97.38 128 LEU B O 1
ATOM 2160 N N . CYS B 1 129 ? -4.754 19.375 5.012 1 97 129 CYS B N 1
ATOM 2161 C CA . CYS B 1 129 ? -4.727 20.031 3.709 1 97 129 CYS B CA 1
ATOM 2162 C C . CYS B 1 129 ? -5.527 21.328 3.732 1 97 129 CYS B C 1
ATOM 2164 O O . CYS B 1 129 ? -6.336 21.578 2.838 1 97 129 CYS B O 1
ATOM 2166 N N . ILE B 1 130 ? -5.285 22.172 4.637 1 93.81 130 ILE B N 1
ATOM 2167 C CA . ILE B 1 130 ? -6.125 23.344 4.863 1 93.81 130 ILE B CA 1
ATOM 2168 C C . ILE B 1 130 ? -6.004 24.297 3.682 1 93.81 130 ILE B C 1
ATOM 2170 O O . ILE B 1 130 ? -6.91 25.094 3.424 1 93.81 130 ILE B O 1
ATOM 2174 N N . GLU B 1 131 ? -4.961 24.219 2.932 1 90.81 131 GLU B N 1
ATOM 2175 C CA . GLU B 1 131 ? -4.766 25.109 1.794 1 90.81 131 GLU B CA 1
ATOM 2176 C C . GLU B 1 131 ? -5.43 24.562 0.536 1 90.81 131 GLU B C 1
ATOM 2178 O O . GLU B 1 131 ? -5.504 25.25 -0.485 1 90.81 131 GLU B O 1
ATOM 2183 N N . LYS B 1 132 ? -5.844 23.391 0.569 1 87.69 132 LYS B N 1
ATOM 2184 C CA . LYS B 1 132 ? -6.359 22.719 -0.618 1 87.69 132 LYS B CA 1
ATOM 2185 C C . LYS B 1 132 ? -7.84 22.375 -0.459 1 87.69 132 LYS B C 1
ATOM 2187 O O . LYS B 1 132 ? -8.469 21.844 -1.381 1 87.69 132 LYS B O 1
ATOM 2192 N N . GLY B 1 133 ? -8.477 22.797 0.621 1 81.81 133 GLY B N 1
ATOM 2193 C CA . GLY B 1 133 ? -9.844 22.406 0.893 1 81.81 133 GLY B CA 1
ATOM 2194 C C . GLY B 1 133 ? -9.953 21.109 1.67 1 81.81 133 GLY B C 1
ATOM 2195 O O . GLY B 1 133 ? -9.406 20.984 2.768 1 81.81 133 GLY B O 1
ATOM 2196 N N . ASP B 1 134 ? -10.477 19.969 0.994 1 89.69 134 ASP B N 1
ATOM 2197 C CA . ASP B 1 134 ? -10.609 18.688 1.682 1 89.69 134 ASP B CA 1
ATOM 2198 C C . ASP B 1 134 ? -9.336 17.859 1.549 1 89.69 134 ASP B C 1
ATOM 2200 O O . ASP B 1 134 ? -8.648 17.922 0.525 1 89.69 134 ASP B O 1
ATOM 2204 N N . PRO B 1 135 ? -9.031 17.141 2.623 1 97.56 135 PRO B N 1
ATOM 2205 C CA . PRO B 1 135 ? -7.836 16.312 2.57 1 97.56 135 PRO B CA 1
ATOM 2206 C C . PRO B 1 135 ? -7.816 15.375 1.36 1 97.56 135 PRO B C 1
ATOM 2208 O O . PRO B 1 135 ? -8.812 14.703 1.08 1 97.56 135 PRO B O 1
ATOM 2211 N N . ILE B 1 136 ? -6.68 15.344 0.65 1 97.62 136 ILE B N 1
ATOM 2212 C CA . ILE B 1 136 ? -6.543 14.609 -0.604 1 97.62 136 ILE B CA 1
ATOM 2213 C C . ILE B 1 136 ? -6.629 13.109 -0.335 1 97.62 136 ILE B C 1
ATOM 2215 O O . ILE B 1 136 ? -7.164 12.352 -1.15 1 97.62 136 ILE B O 1
ATOM 2219 N N . CYS B 1 137 ? -6.137 12.703 0.819 1 98.19 137 CYS B N 1
ATOM 2220 C CA . CYS B 1 137 ? -6.203 11.297 1.193 1 98.19 137 CYS B CA 1
ATOM 2221 C C . CYS B 1 137 ? -7.648 10.844 1.349 1 98.19 137 CYS B C 1
ATOM 2223 O O . CYS B 1 137 ? -7.988 9.711 1.011 1 98.19 137 CYS B O 1
ATOM 2225 N N . VAL B 1 138 ? -8.484 11.703 1.87 1 98.31 138 VAL B N 1
ATOM 2226 C CA . VAL B 1 138 ? -9.898 11.406 2.035 1 98.31 138 VAL B CA 1
ATOM 2227 C C . VAL B 1 138 ? -10.578 11.336 0.668 1 98.31 138 VAL B C 1
ATOM 2229 O O . VAL B 1 138 ? -11.32 10.391 0.383 1 98.31 138 VAL B O 1
ATOM 2232 N N . GLN B 1 139 ? -10.258 12.227 -0.199 1 97.06 139 GLN B N 1
ATOM 2233 C CA . GLN B 1 139 ? -10.906 12.359 -1.498 1 97.06 139 GLN B CA 1
ATOM 2234 C C . GLN B 1 139 ? -10.602 11.164 -2.396 1 97.06 139 GLN B C 1
ATOM 2236 O O . GLN B 1 139 ? -11.414 10.789 -3.244 1 97.06 139 GLN B O 1
ATOM 2241 N N . ASN B 1 140 ? -9.477 10.531 -2.143 1 96.5 140 ASN B N 1
ATOM 2242 C CA . ASN B 1 140 ? -9.023 9.562 -3.135 1 96.5 140 ASN B CA 1
ATOM 2243 C C . ASN B 1 140 ? -8.953 8.156 -2.551 1 96.5 140 ASN B C 1
ATOM 2245 O O . ASN B 1 140 ? -8.445 7.234 -3.201 1 96.5 140 ASN B O 1
ATOM 2249 N N . CYS B 1 141 ? -9.414 8.016 -1.406 1 97.12 141 CYS B N 1
ATOM 2250 C CA . CYS B 1 141 ? -9.461 6.664 -0.859 1 97.12 141 CYS B CA 1
ATOM 2251 C C . CYS B 1 141 ? -10.414 5.781 -1.661 1 97.12 141 CYS B C 1
ATOM 2253 O O . CYS B 1 141 ? -11.594 6.098 -1.79 1 97.12 141 CYS B O 1
ATOM 2255 N N . PRO B 1 142 ? -9.938 4.648 -2.129 1 94.25 142 PRO B N 1
ATOM 2256 C CA . PRO B 1 142 ? -10.781 3.852 -3.018 1 94.25 142 PRO B CA 1
ATOM 2257 C C . PRO B 1 142 ? -11.969 3.225 -2.295 1 94.25 142 PRO B C 1
ATOM 2259 O O . PRO B 1 142 ? -12.992 2.928 -2.92 1 94.25 142 PRO B O 1
ATOM 2262 N N . ASN B 1 143 ? -11.867 3.057 -0.983 1 95.62 143 ASN B N 1
ATOM 2263 C CA . ASN B 1 143 ? -12.945 2.404 -0.242 1 95.62 143 ASN B CA 1
ATOM 2264 C C . ASN B 1 143 ? -13.578 3.352 0.773 1 95.62 143 ASN B C 1
ATOM 2266 O O . ASN B 1 143 ? -14.242 2.908 1.712 1 95.62 143 ASN B O 1
ATOM 2270 N N . SER B 1 144 ? -13.312 4.656 0.66 1 97.31 144 SER B N 1
ATOM 2271 C CA . SER B 1 144 ? -13.852 5.656 1.572 1 97.31 144 SER B CA 1
ATOM 2272 C C . SER B 1 144 ? -13.594 5.277 3.027 1 97.31 144 SER B C 1
ATOM 2274 O O . SER B 1 144 ? -14.5 5.352 3.861 1 97.31 144 SER B O 1
ATOM 2276 N N . ALA B 1 145 ? -12.352 4.84 3.246 1 98.25 145 ALA B N 1
ATOM 2277 C CA . ALA B 1 145 ? -11.969 4.414 4.59 1 98.25 145 ALA B CA 1
ATOM 2278 C C . ALA B 1 145 ? -11.562 5.605 5.449 1 98.25 145 ALA B C 1
ATOM 2280 O O . ALA B 1 145 ? -11.211 5.445 6.621 1 98.25 145 ALA B O 1
ATOM 2281 N N . LEU B 1 146 ? -11.547 6.77 4.934 1 98.31 146 LEU B N 1
ATOM 2282 C CA . LEU B 1 146 ? -11.289 8.023 5.637 1 98.31 146 LEU B CA 1
ATOM 2283 C C . LEU B 1 146 ? -12.469 8.977 5.492 1 98.31 146 LEU B C 1
ATOM 2285 O O . LEU B 1 146 ? -12.992 9.164 4.391 1 98.31 146 LEU B O 1
ATOM 2289 N N . GLU B 1 147 ? -12.844 9.523 6.59 1 97.88 147 GLU B N 1
ATOM 2290 C CA . GLU B 1 147 ? -13.977 10.453 6.582 1 97.88 147 GLU B CA 1
ATOM 2291 C C . GLU B 1 147 ? -13.641 11.742 7.324 1 97.88 147 GLU B C 1
ATOM 2293 O O . GLU B 1 147 ? -13.125 11.703 8.445 1 97.88 147 GLU B O 1
ATOM 2298 N N . LEU B 1 148 ? -13.898 12.844 6.648 1 96.62 148 LEU B N 1
ATOM 2299 C CA . LEU B 1 148 ? -13.766 14.141 7.312 1 96.62 148 LEU B CA 1
ATOM 2300 C C . LEU B 1 148 ? -15.016 14.461 8.125 1 96.62 148 LEU B C 1
ATOM 2302 O O . LEU B 1 148 ? -16.125 14.5 7.574 1 96.62 148 LEU B O 1
ATOM 2306 N N . VAL B 1 149 ? -14.867 14.641 9.391 1 95.69 149 VAL B N 1
ATOM 2307 C CA . VAL B 1 149 ? -16.016 14.891 10.258 1 95.69 149 VAL B CA 1
ATOM 2308 C C . VAL B 1 149 ? -15.828 16.219 10.992 1 95.69 149 VAL B C 1
ATOM 2310 O O . VAL B 1 149 ? -14.703 16.641 11.258 1 95.69 149 VAL B O 1
ATOM 2313 N N . GLU B 1 150 ? -16.953 16.828 11.219 1 92.69 150 GLU B N 1
ATOM 2314 C CA . GLU B 1 150 ? -16.953 18.031 12.062 1 92.69 150 GLU B CA 1
ATOM 2315 C C . GLU B 1 150 ? -17.062 17.656 13.539 1 92.69 150 GLU B C 1
ATOM 2317 O O . GLU B 1 150 ? -17.844 16.766 13.906 1 92.69 150 GLU B O 1
ATOM 2322 N N . VAL B 1 151 ? -16.156 18.297 14.281 1 87.69 151 VAL B N 1
ATOM 2323 C CA . VAL B 1 151 ? -16.188 18 15.711 1 87.69 151 VAL B CA 1
ATOM 2324 C C . VAL B 1 151 ? -16.312 19.297 16.516 1 87.69 151 VAL B C 1
ATOM 2326 O O . VAL B 1 151 ? -15.859 20.344 16.062 1 87.69 151 VAL B O 1
#

Radius of gyration: 22.81 Å; Cα contacts (8 Å, |Δi|>4): 639; chains: 2; bounding box: 34×69×57 Å

=== Feature glossary ===
Each block in this record encodes a different view of the same protein. In brief:

Predicted aligned error. PAE(i, j) answers: if I align the predicted and true structures on residue i, how far off (in Å) do I expect residue j to be? A block-diagonal PAE matrix with low values on the blocks and high values off-diagonal is the signature of a multi-domain protein with confidently predicted domains but uncertain inter-domain orientation.

Contact-map, Ramachandran, and PAE plots. Plot images: a contact map (which residues are close in 3D, as an N×N binary image), a Ramachandran scatter (backbone torsion angles, revealing secondary-structure composition at a glance), and — for AlphaFold structures — a PAE heatmap (pairwise prediction confidence).

Backbone torsions (φ/ψ). φ (phi) and ψ (psi) are the two rotatable backbone dihedrals per residue: φ is the C(i-1)–N–Cα–C torsion, ψ is the N–Cα–C–N(i+1) torsion, both in degrees on (−180°, 180°]. α-helical residues cluster near (−60°, −45°); β-strand residues near (−120°, +130°). A Ramachandran plot is simply a scatter of (φ, ψ) for every residue.

Foldseek 3Di. A 3Di character summarizes, for each residue, the relative orientation of the Cα frame of its nearest spatial neighbor. Because it encodes fold topology rather than chemistry, 3Di alignments detect remote structural similarity that sequence alignment misses.

Radius of gyration, Cα contacts, bounding box. Three whole-structure scalars: the radius of gyration (RMS distance of Cα from centroid, in Å), the count of Cα–Cα contacts (pairs closer than 8 Å and separated by more than four residues in sequence — i.e. tertiary, not local, contacts), and the bounding-box dimensions. Together they distinguish compact globular folds from extended fibres or disordered chains.

Sequence. Sequence gives the chain of amino acids in standard one-letter code (A=alanine, C=cysteine, …, Y=tyrosine), read N→C. It is the only feature that is directly encoded by the gene; all structural features are derived from the folded form of this sequence.

mmCIF coordinates. Atomic coordinates in PDBx/mmCIF format — the same representation the Protein Data Bank distributes. Each line of the _atom_site loop places one backbone atom in Cartesian space (units: ångströms, origin: arbitrary).

Secondary structure (3-state, P-SEA). Three-state secondary structure (P-SEA) collapses the eight DSSP classes into helix (a), strand (b), and coil (c). P-SEA assigns these from Cα geometry alone — distances and angles — without requiring backbone oxygens, so it works on any Cα trace.

InterPro / GO / CATH / organism. Functional annotations link the protein to curated databases. InterPro entries identify conserved domains and families by matching the sequence against member-database signatures (Pfam, PROSITE, CDD, …). Gene Ontology (GO) terms describe molecular function, biological process, and cellular component in a controlled vocabulary. CATH places the structure in a hierarchical fold classification (Class/Architecture/Topology/Homologous-superfamily). The organism is the source species.

B-factor. B-factor (Debye–Waller factor) reflects atomic displacement in the crystal lattice. It is an experimental observable (units Å²), not a prediction; low values mean the atom is pinned down, high values mean it moves or is heterogeneous across the crystal.

Rendered structure images. Structure images are PyMOL renders from six orthogonal camera directions. Cartoon representation draws helices as coils and strands as arrows; sticks shows the backbone as bonds; surface shows the solvent-excluded envelope. Rainbow coloring maps sequence position to hue (blue→red, N→C); chain coloring assigns a distinct color per polypeptide.

Solvent-accessible surface area. Solvent-accessible surface area (SASA) is the area in Å² traced out by the centre of a 1.4 Å probe sphere (a water molecule) rolled over the protein's van der Waals surface (Shrake–Rupley / Lee–Richards construction). Buried residues have near-zero SASA; fully exposed residues can exceed 200 Å². The total SASA scales roughly with the number of surface residues.

Secondary structure (8-state, DSSP). The SS8 string is DSSP's per-residue secondary-structure call. α-helix (H) means an i→i+4 H-bond ladder; β-strand (E) means the residue participates in a β-sheet; 3₁₀ (G) and π (I) are tighter and wider helices; T/S are turns/bends; '-' is loop.

pLDDT. For AlphaFold models, the B-factor field carries pLDDT — the model's own estimate of local accuracy on a 0–100 scale. Regions with pLDDT<50 should be treated as essentially unmodeled; they often correspond to intrinsically disordered segments.

Nearest PDB structures. Nearest PDB neighbors are the top structural matches found by Foldseek when searching this structure against the 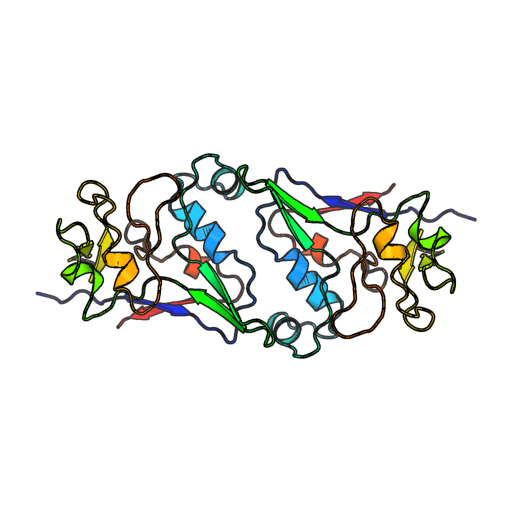entire Protein Data Bank. Each hit reports a TM-score (0 to 1; >0.5 almost always implies the same fold) and an E-value. These are *structural* homologs — they may share no detectable sequence similarity.